Protein AF-A0A9X3JKW7-F1 (afdb_monomer_lite)

Foldseek 3Di:
DEQFEQEQDEDAADELLPCQPVVVVRDPDGDDNDDPPDDAAEYEQYEHENAEYAAYAPAQHAYEQYEHHQYHYEHNVLEYQYAYYLYEHAHEYAHEYAQAQDPVGNPRGHAYFNYECQHYDNYKYFHPHPPVRYHYNLVFKDKFFCPQPLNVVQCVLQVVDPVSPVQCCCLVCHDPNNRVHNIIIDTPVVDDPVSSVSNCVSRVD

Secondary structure (DSSP, 8-state):
-BS-B-TT-B-S-EETTTTHHHHHTTSSSPPPP--TTT---EEES-B-TT-EEEEEE-TT-EEES-EEEEEEEEEEEEEE--EEES-EEEEEEEEEEE-PPBTTBTT----EES-EEEEEEEEEEESS--GGGSB--TTTEEEEETT-TTHHHHHHHHTT-HHHHHHHHHHTT-SS---SSSEEEEEGGGS-HHHHHHHHHHHT-

Structure (mmCIF, N/CA/C/O backbone):
data_AF-A0A9X3JKW7-F1
#
_entry.id   AF-A0A9X3JKW7-F1
#
loop_
_atom_site.group_PDB
_atom_site.id
_atom_site.type_symbol
_atom_site.label_atom_id
_atom_site.label_alt_id
_atom_site.label_comp_id
_atom_site.label_asym_id
_atom_site.label_entity_id
_atom_site.label_seq_id
_atom_site.pdbx_PDB_ins_code
_atom_site.Cartn_x
_atom_site.Cartn_y
_atom_site.Cartn_z
_atom_site.occupancy
_atom_site.B_iso_or_equiv
_atom_site.auth_seq_id
_atom_site.auth_comp_id
_atom_site.auth_asym_id
_atom_site.auth_atom_id
_atom_site.pdbx_PDB_model_num
ATOM 1 N N . MET A 1 1 ? 10.530 1.149 -20.444 1.00 81.12 1 MET A N 1
ATOM 2 C CA . MET A 1 1 ? 9.765 -0.005 -20.942 1.00 81.12 1 MET A CA 1
ATOM 3 C C . MET A 1 1 ? 8.343 0.408 -21.201 1.00 81.12 1 MET A C 1
ATOM 5 O O . MET A 1 1 ? 7.838 1.226 -20.440 1.00 81.12 1 MET A O 1
ATOM 9 N N . ARG A 1 2 ? 7.714 -0.141 -22.240 1.00 88.19 2 ARG A N 1
ATOM 10 C CA . ARG A 1 2 ? 6.276 0.004 -22.431 1.00 88.19 2 ARG A CA 1
ATOM 11 C C . ARG A 1 2 ? 5.660 -1.314 -22.889 1.00 88.19 2 ARG A C 1
ATOM 13 O O . ARG A 1 2 ? 6.240 -1.916 -23.788 1.00 88.19 2 ARG A O 1
ATOM 20 N N . GLY A 1 3 ? 4.525 -1.709 -22.315 1.00 90.75 3 GLY A N 1
ATOM 21 C CA . GLY A 1 3 ? 3.720 -2.820 -22.836 1.00 90.75 3 GLY A CA 1
ATOM 22 C C . GLY A 1 3 ? 4.358 -4.201 -22.702 1.00 90.75 3 GLY A C 1
ATOM 23 O O . GLY A 1 3 ? 4.043 -5.077 -23.497 1.00 90.75 3 GLY A O 1
ATOM 24 N N . ALA A 1 4 ? 5.317 -4.379 -21.789 1.00 88.62 4 ALA A N 1
ATOM 25 C CA . ALA A 1 4 ? 5.953 -5.680 -21.603 1.00 88.62 4 ALA A CA 1
ATOM 26 C C . ALA A 1 4 ? 5.057 -6.593 -20.763 1.00 88.62 4 ALA A C 1
ATOM 28 O O . ALA A 1 4 ? 4.506 -6.145 -19.758 1.00 88.62 4 ALA A O 1
ATOM 29 N N . ASP A 1 5 ? 4.965 -7.856 -21.167 1.00 91.62 5 ASP A N 1
ATOM 30 C CA . ASP A 1 5 ? 4.320 -8.920 -20.405 1.00 91.62 5 ASP A CA 1
ATOM 31 C C . ASP A 1 5 ? 5.386 -9.678 -19.607 1.00 91.62 5 ASP A C 1
ATOM 33 O O . ASP A 1 5 ? 6.315 -10.258 -20.174 1.00 91.62 5 ASP A O 1
ATOM 37 N N . LEU A 1 6 ? 5.280 -9.590 -18.287 1.00 89.12 6 LEU A N 1
ATOM 38 C CA . LEU A 1 6 ? 6.149 -10.208 -17.287 1.00 89.12 6 LEU A CA 1
ATOM 39 C C . LEU A 1 6 ? 5.289 -11.028 -16.307 1.00 89.12 6 LEU A C 1
ATOM 41 O O . LEU A 1 6 ? 5.648 -11.200 -15.140 1.00 89.12 6 LEU A O 1
ATOM 45 N N . SER A 1 7 ? 4.122 -11.485 -16.769 1.00 93.12 7 SER A N 1
ATOM 46 C CA . SER A 1 7 ? 3.181 -12.242 -15.958 1.00 93.12 7 SER A CA 1
ATOM 47 C C . SER A 1 7 ? 3.716 -13.631 -15.591 1.00 93.12 7 SER A C 1
ATOM 49 O O . SER A 1 7 ? 4.548 -14.224 -16.283 1.00 93.12 7 SER A O 1
ATOM 51 N N . ASN A 1 8 ? 3.215 -14.169 -14.478 1.00 93.75 8 ASN A N 1
ATOM 52 C CA . ASN A 1 8 ? 3.502 -15.503 -13.947 1.00 93.75 8 ASN A CA 1
ATOM 53 C C . ASN A 1 8 ? 4.984 -15.765 -13.642 1.00 93.75 8 ASN A C 1
ATOM 55 O O . ASN A 1 8 ? 5.439 -16.912 -13.622 1.00 93.75 8 ASN A O 1
ATOM 59 N N . TRP A 1 9 ? 5.760 -14.709 -13.405 1.00 91.25 9 TRP A N 1
ATOM 60 C CA . TRP A 1 9 ? 7.143 -14.855 -12.980 1.00 91.25 9 TRP A CA 1
ATOM 61 C C . TRP A 1 9 ? 7.234 -15.413 -11.571 1.00 91.25 9 TRP A C 1
ATOM 63 O O . TRP A 1 9 ? 6.707 -14.837 -10.626 1.00 91.25 9 TRP A O 1
ATOM 73 N N . ALA A 1 10 ? 7.978 -16.502 -11.427 1.00 92.31 10 ALA A N 1
ATOM 74 C CA . ALA A 1 10 ? 8.323 -17.078 -10.139 1.00 92.31 10 ALA A CA 1
ATOM 75 C C . ALA A 1 10 ? 9.837 -16.990 -9.952 1.00 92.31 10 ALA A C 1
ATOM 77 O O . ALA A 1 10 ? 10.599 -17.696 -10.614 1.00 92.31 10 ALA A O 1
ATOM 78 N N . VAL A 1 11 ? 10.277 -16.107 -9.060 1.00 88.94 11 VAL A N 1
ATOM 79 C CA . VAL A 1 11 ? 11.700 -15.871 -8.785 1.00 88.94 11 VAL A CA 1
ATOM 80 C C . VAL A 1 11 ? 11.917 -15.723 -7.287 1.00 88.94 11 VAL A C 1
ATOM 82 O O . VAL A 1 11 ? 11.162 -15.041 -6.604 1.00 88.94 11 VAL A O 1
ATOM 85 N N . SER A 1 12 ? 12.962 -16.352 -6.750 1.00 88.50 12 SER A N 1
ATOM 86 C CA . SER A 1 12 ? 13.249 -16.310 -5.308 1.00 88.50 12 SER A CA 1
ATOM 87 C C . SER A 1 12 ? 13.705 -14.934 -4.820 1.00 88.50 12 SER A C 1
ATOM 89 O O . SER A 1 12 ? 13.554 -14.629 -3.642 1.00 88.50 12 SER A O 1
ATOM 91 N N . TRP A 1 13 ? 14.256 -14.113 -5.711 1.00 87.00 13 TRP A N 1
ATOM 92 C CA . TRP A 1 13 ? 14.696 -12.750 -5.436 1.00 87.00 13 TRP A CA 1
ATOM 93 C C . TRP A 1 13 ? 14.658 -11.942 -6.733 1.00 87.00 13 TRP A C 1
ATOM 95 O O . TRP A 1 13 ? 15.099 -12.422 -7.780 1.00 87.00 13 TRP A O 1
ATOM 105 N N . LEU A 1 14 ? 14.132 -10.720 -6.667 1.00 85.19 14 LEU A N 1
ATOM 106 C CA . LEU A 1 14 ? 14.108 -9.783 -7.782 1.00 85.19 14 LEU A CA 1
ATOM 107 C C . LEU A 1 14 ? 14.429 -8.364 -7.307 1.00 85.19 14 LEU A C 1
ATOM 109 O O . LEU A 1 14 ? 13.572 -7.695 -6.737 1.00 85.19 14 LEU A O 1
ATOM 113 N N . THR A 1 15 ? 15.636 -7.886 -7.620 1.00 82.94 15 THR A N 1
ATOM 114 C CA . THR A 1 15 ? 16.014 -6.473 -7.466 1.00 82.94 15 THR A CA 1
ATOM 115 C C . THR A 1 15 ? 16.044 -5.788 -8.826 1.00 82.94 15 THR A C 1
ATOM 117 O O . THR A 1 15 ? 16.898 -6.111 -9.642 1.00 82.94 15 THR A O 1
ATOM 120 N N . ILE A 1 16 ? 15.180 -4.806 -9.102 1.00 77.56 16 ILE A N 1
ATOM 121 C CA . ILE A 1 16 ? 15.104 -4.158 -10.433 1.00 77.56 16 ILE A CA 1
ATOM 122 C C . ILE A 1 16 ? 16.408 -3.434 -10.820 1.00 77.56 16 ILE A C 1
ATOM 124 O O . ILE A 1 16 ? 16.732 -3.349 -12.006 1.00 77.56 16 ILE A O 1
ATOM 128 N N . ALA A 1 17 ? 17.186 -2.954 -9.843 1.00 64.06 17 ALA A N 1
ATOM 129 C CA . ALA A 1 17 ? 18.501 -2.357 -10.094 1.00 64.06 17 ALA A CA 1
ATOM 130 C C . ALA A 1 17 ? 19.525 -3.369 -10.655 1.00 64.06 17 ALA A C 1
ATOM 132 O O . ALA A 1 17 ? 20.326 -3.009 -11.521 1.00 64.06 17 ALA A O 1
ATOM 133 N N . ASP A 1 18 ? 19.445 -4.631 -10.223 1.00 53.03 18 ASP A N 1
ATOM 134 C CA . ASP A 1 18 ? 20.381 -5.704 -10.581 1.00 53.03 18 ASP A CA 1
ATOM 135 C C . ASP A 1 18 ? 19.806 -6.700 -11.598 1.00 53.03 18 ASP A C 1
ATOM 137 O O . ASP A 1 18 ? 20.558 -7.420 -12.261 1.00 53.03 18 ASP A O 1
ATOM 141 N N . ALA A 1 19 ? 18.486 -6.684 -11.811 1.00 55.16 19 ALA A N 1
ATOM 142 C CA . ALA A 1 19 ? 17.721 -7.634 -12.619 1.00 55.16 19 ALA A CA 1
ATOM 143 C C . ALA A 1 19 ? 18.013 -7.574 -14.121 1.00 55.16 19 ALA A C 1
ATOM 145 O O . ALA A 1 19 ? 17.280 -8.165 -14.904 1.00 55.16 19 ALA A O 1
ATOM 146 N N . THR A 1 20 ? 19.093 -6.916 -14.545 1.00 54.31 20 THR A N 1
ATOM 147 C CA . THR A 1 20 ? 19.548 -6.958 -15.933 1.00 54.31 20 THR A CA 1
ATOM 148 C C . THR A 1 20 ? 19.596 -8.390 -16.464 1.00 54.31 20 THR A C 1
ATOM 150 O O . THR A 1 20 ? 19.035 -8.610 -17.515 1.00 54.31 20 THR A O 1
ATOM 153 N N . SER A 1 21 ? 20.118 -9.399 -15.760 1.00 53.91 21 SER A N 1
ATOM 154 C CA . SER A 1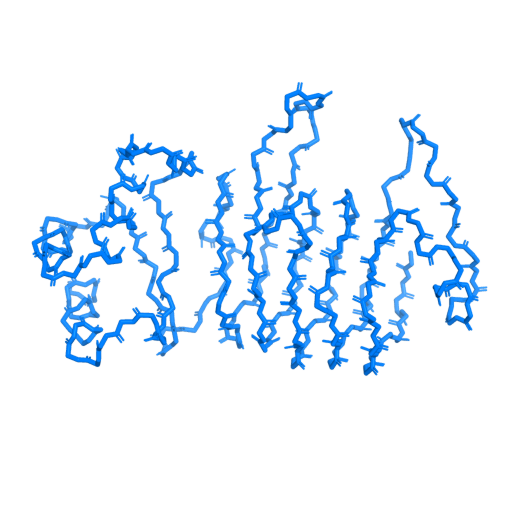 21 ? 20.142 -10.778 -16.290 1.00 53.91 21 SER A CA 1
ATOM 155 C C . SER A 1 21 ? 18.751 -11.394 -16.504 1.00 53.91 21 SER A C 1
ATOM 157 O O . SER A 1 21 ? 18.454 -11.799 -17.622 1.00 53.91 21 SER A O 1
ATOM 159 N N . ALA A 1 22 ? 17.901 -11.425 -15.473 1.00 57.62 22 ALA A N 1
ATOM 160 C CA . ALA A 1 22 ? 16.573 -12.045 -15.544 1.00 57.62 22 ALA A CA 1
ATOM 161 C C . ALA A 1 22 ? 15.620 -11.278 -16.470 1.00 57.62 22 ALA A C 1
ATOM 163 O O . ALA A 1 22 ? 14.890 -11.875 -17.251 1.00 57.62 22 ALA A O 1
ATOM 164 N N . LEU A 1 23 ? 15.669 -9.944 -16.444 1.00 63.69 23 LEU A N 1
ATOM 165 C CA . LEU A 1 23 ? 14.898 -9.122 -17.366 1.00 63.69 23 LEU A CA 1
ATOM 166 C C . LEU A 1 23 ? 15.428 -9.288 -18.803 1.00 63.69 23 LEU A C 1
ATOM 168 O O . LEU A 1 23 ? 14.630 -9.434 -19.718 1.00 63.69 23 LEU A O 1
ATOM 172 N N . ASN A 1 24 ? 16.742 -9.342 -19.047 1.00 62.62 24 ASN A N 1
ATOM 173 C CA . ASN A 1 24 ? 17.289 -9.427 -20.414 1.00 62.62 24 ASN A CA 1
ATOM 174 C C . ASN A 1 24 ? 16.756 -10.606 -21.245 1.00 62.62 24 ASN A C 1
ATOM 176 O O . ASN A 1 24 ? 16.748 -10.493 -22.467 1.00 62.62 24 ASN A O 1
ATOM 180 N N . GLU A 1 25 ? 16.329 -11.706 -20.620 1.00 61.44 25 GLU A N 1
ATOM 181 C CA . GLU A 1 25 ? 15.755 -12.862 -21.327 1.00 61.44 25 GLU A CA 1
ATOM 182 C C . GLU A 1 25 ? 14.372 -12.574 -21.926 1.00 61.44 25 GLU A C 1
ATOM 184 O O . GLU A 1 25 ? 13.963 -13.198 -22.902 1.00 61.44 25 GLU A O 1
ATOM 189 N N . VAL A 1 26 ? 13.664 -11.607 -21.352 1.00 63.41 26 VAL A N 1
ATOM 190 C CA . VAL A 1 26 ? 12.236 -11.356 -21.591 1.00 63.41 26 VAL A CA 1
ATOM 191 C C . VAL A 1 26 ? 12.015 -9.952 -22.148 1.00 63.41 26 VAL A C 1
ATOM 193 O O . VAL A 1 26 ? 10.987 -9.651 -22.752 1.00 63.41 26 VAL A O 1
ATOM 196 N N . LEU A 1 27 ? 13.009 -9.075 -21.998 1.00 60.69 27 LEU A N 1
ATOM 197 C CA . LEU A 1 27 ? 12.960 -7.727 -22.521 1.00 60.69 27 LEU A CA 1
ATOM 198 C C . LEU A 1 27 ? 13.413 -7.663 -23.982 1.00 60.69 27 LEU A C 1
ATOM 200 O O . LEU A 1 27 ? 14.478 -8.169 -24.329 1.00 60.69 27 LEU A O 1
ATOM 204 N N . PRO A 1 28 ? 12.716 -6.886 -24.832 1.00 54.81 28 PRO A N 1
ATOM 205 C CA . PRO A 1 28 ? 13.140 -6.666 -26.215 1.00 54.81 28 PRO A CA 1
ATOM 206 C C . PRO A 1 28 ? 14.470 -5.902 -26.315 1.00 54.81 28 PRO A C 1
ATOM 208 O O . PRO A 1 28 ? 15.096 -5.872 -27.375 1.00 54.81 28 PRO A O 1
ATOM 211 N N . ARG A 1 29 ? 14.890 -5.232 -25.231 1.00 53.81 29 ARG A N 1
ATOM 212 C CA . ARG A 1 29 ? 16.194 -4.576 -25.084 1.00 53.81 29 ARG A CA 1
ATOM 213 C C . ARG A 1 29 ? 16.651 -4.657 -23.628 1.00 53.81 29 ARG A C 1
ATOM 215 O O . ARG A 1 29 ? 15.827 -4.385 -22.752 1.00 53.81 29 ARG A O 1
ATOM 222 N N . PRO A 1 30 ? 17.944 -4.914 -23.369 1.00 56.22 30 PRO A N 1
ATOM 223 C CA . PRO A 1 30 ? 18.492 -4.854 -22.026 1.00 56.22 30 PRO A CA 1
ATOM 224 C C . PRO A 1 30 ? 18.193 -3.525 -21.338 1.00 56.22 30 PRO A C 1
ATOM 226 O O . PRO A 1 30 ? 18.316 -2.462 -21.960 1.00 56.22 30 PRO A O 1
ATOM 229 N N . LEU A 1 31 ? 17.841 -3.565 -20.050 1.00 56.00 31 LEU A N 1
ATOM 230 C CA . LEU A 1 31 ? 17.829 -2.340 -19.255 1.00 56.00 31 LEU A CA 1
ATOM 231 C C . LEU A 1 31 ? 19.258 -1.800 -19.200 1.00 56.00 31 LEU A C 1
ATOM 233 O O . LEU A 1 31 ? 20.202 -2.522 -18.872 1.00 56.00 31 LEU A O 1
ATOM 237 N N . LYS A 1 32 ? 19.433 -0.514 -19.518 1.00 54.06 32 LYS A N 1
ATOM 238 C CA . LYS A 1 32 ? 20.700 0.155 -19.226 1.00 54.06 32 LYS A CA 1
ATOM 239 C C . LYS A 1 32 ? 20.900 0.100 -17.716 1.00 54.06 32 LYS A C 1
ATOM 241 O O . LYS A 1 32 ? 19.999 0.492 -16.977 1.00 54.06 32 LYS A O 1
ATOM 246 N N . ARG A 1 33 ? 22.073 -0.359 -17.266 1.00 52.91 33 ARG A N 1
ATOM 247 C CA . ARG A 1 33 ? 22.472 -0.207 -15.861 1.00 52.91 33 ARG A CA 1
ATOM 248 C C . ARG A 1 33 ? 22.316 1.265 -15.500 1.00 52.91 33 ARG A C 1
ATOM 250 O O . ARG A 1 33 ? 22.949 2.113 -16.133 1.00 52.91 33 ARG A O 1
ATOM 257 N N . GLY A 1 34 ? 21.456 1.559 -14.529 1.00 46.81 34 GLY A N 1
ATOM 258 C CA . GLY A 1 34 ? 21.297 2.916 -14.029 1.00 46.81 34 GLY A CA 1
ATOM 259 C C . GLY A 1 34 ? 22.648 3.396 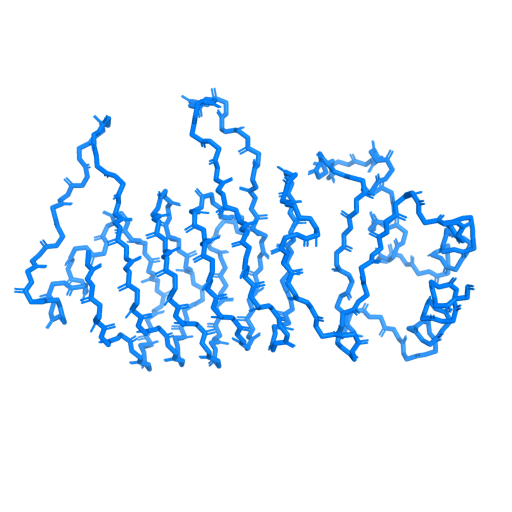-13.512 1.00 46.81 34 GLY A C 1
ATOM 260 O O . GLY A 1 34 ? 23.194 2.825 -12.572 1.00 46.81 34 GLY A O 1
ATOM 261 N N . GLN A 1 35 ? 23.232 4.411 -14.148 1.00 41.56 35 GLN A N 1
ATOM 262 C CA . GLN A 1 35 ? 24.370 5.103 -13.554 1.00 41.56 35 GLN A CA 1
ATOM 263 C C . GLN A 1 35 ? 23.867 5.921 -12.367 1.00 41.56 35 GLN A C 1
ATOM 265 O O . GLN A 1 35 ? 22.809 6.556 -12.451 1.00 41.56 35 GLN A O 1
ATOM 270 N N . VAL A 1 36 ? 24.650 5.929 -11.286 1.00 41.56 36 VAL A N 1
ATOM 271 C CA . VAL A 1 36 ? 24.439 6.805 -10.131 1.00 41.56 36 VAL A CA 1
ATOM 272 C C . VAL A 1 36 ? 24.234 8.231 -10.646 1.00 41.56 36 VAL A C 1
ATOM 274 O O . VAL A 1 36 ? 25.150 8.853 -11.178 1.00 41.56 36 VAL A O 1
ATOM 277 N N . GLY A 1 37 ? 22.997 8.718 -10.539 1.00 48.09 37 GLY A N 1
ATOM 278 C CA . GLY A 1 37 ? 22.639 10.099 -10.837 1.00 48.09 37 GLY A CA 1
ATOM 279 C C . GLY A 1 37 ? 21.782 10.385 -12.072 1.00 48.09 37 GLY A C 1
ATOM 280 O O . GLY A 1 37 ? 21.397 11.549 -12.170 1.00 48.09 37 GLY A O 1
ATOM 281 N N . ARG A 1 38 ? 21.439 9.454 -12.993 1.00 55.94 38 ARG A N 1
ATOM 282 C CA . ARG A 1 38 ? 20.701 9.897 -14.212 1.00 55.94 38 ARG A CA 1
ATOM 283 C C . ARG A 1 38 ? 19.547 9.107 -14.837 1.00 55.94 38 ARG A C 1
ATOM 285 O O . ARG A 1 38 ? 18.815 9.757 -15.573 1.00 55.94 38 ARG A O 1
ATOM 292 N N . GLU A 1 39 ? 19.253 7.841 -14.550 1.00 64.00 39 GLU A N 1
ATOM 293 C CA . GLU A 1 39 ? 18.034 7.223 -15.125 1.00 64.00 39 GLU A CA 1
ATOM 294 C C . GLU A 1 39 ? 17.338 6.302 -14.116 1.00 64.00 39 GLU A C 1
ATOM 296 O O . GLU A 1 39 ? 17.904 5.308 -13.669 1.00 64.00 39 GLU A O 1
ATOM 301 N N . ILE A 1 40 ? 16.103 6.657 -13.745 1.00 75.69 40 ILE A N 1
ATOM 302 C CA . ILE A 1 40 ? 15.188 5.791 -12.994 1.00 75.69 40 ILE A CA 1
ATOM 303 C C . ILE A 1 40 ? 14.598 4.775 -13.986 1.00 75.69 40 ILE A C 1
ATOM 305 O O . ILE A 1 40 ? 14.049 5.210 -15.005 1.00 75.69 40 ILE A O 1
ATOM 309 N N . PRO A 1 41 ? 14.670 3.453 -13.726 1.00 82.38 41 PRO A N 1
ATOM 310 C CA . PRO A 1 41 ? 13.984 2.465 -14.551 1.00 82.38 41 PRO A CA 1
ATOM 311 C C . PRO A 1 41 ? 12.496 2.802 -14.659 1.00 82.38 41 PRO A C 1
ATOM 313 O O . PRO A 1 41 ? 11.810 2.890 -13.647 1.00 82.38 41 PRO A O 1
ATOM 316 N N . LEU A 1 42 ? 12.006 3.025 -15.879 1.00 87.50 42 LEU A N 1
ATOM 317 C CA . LEU A 1 42 ? 10.617 3.397 -16.141 1.00 87.50 42 LEU A CA 1
ATOM 318 C C . LEU A 1 42 ? 9.880 2.237 -16.809 1.00 87.50 42 LEU A C 1
ATOM 320 O O . LEU A 1 42 ? 10.280 1.797 -17.889 1.00 87.50 42 LEU A O 1
ATOM 324 N N . PHE A 1 43 ? 8.775 1.809 -16.217 1.00 91.75 43 PHE A N 1
ATOM 325 C CA . PHE A 1 43 ? 7.834 0.819 -16.726 1.00 91.75 43 PHE A CA 1
ATOM 326 C C . PHE A 1 43 ? 6.488 1.503 -16.956 1.00 91.75 43 PHE A C 1
ATOM 328 O O . PHE A 1 43 ? 5.998 2.231 -16.096 1.00 91.75 43 PHE A O 1
ATOM 335 N N . VAL A 1 44 ? 5.920 1.327 -18.146 1.00 95.38 44 VAL A N 1
ATOM 336 C CA . VAL A 1 44 ? 4.655 1.951 -18.544 1.00 95.38 44 VAL A CA 1
ATOM 337 C C . VAL A 1 44 ? 3.766 0.871 -19.128 1.00 95.38 44 VAL A C 1
ATOM 339 O O . VAL A 1 44 ? 4.185 0.219 -20.076 1.00 95.38 44 VAL A O 1
ATOM 342 N N . GLU A 1 45 ? 2.551 0.695 -18.617 1.00 97.44 45 GLU A N 1
ATOM 343 C CA . GLU A 1 45 ? 1.605 -0.286 -19.179 1.00 97.44 45 GLU A CA 1
ATOM 344 C C . GLU A 1 45 ? 2.201 -1.708 -19.237 1.00 97.44 45 GLU A C 1
ATOM 346 O O . GLU A 1 45 ? 1.961 -2.440 -20.190 1.00 97.44 45 GLU A O 1
ATOM 351 N N . CYS A 1 46 ? 3.046 -2.075 -18.268 1.00 95.62 46 CYS A N 1
ATOM 352 C CA . CYS A 1 46 ? 3.593 -3.428 -18.156 1.00 95.62 46 CYS A CA 1
ATOM 353 C C . CYS A 1 46 ? 2.693 -4.306 -17.279 1.00 95.62 46 CYS A C 1
ATOM 355 O O . CYS A 1 46 ? 2.042 -3.806 -16.359 1.00 95.62 46 CYS A O 1
ATOM 357 N N . ASP A 1 47 ? 2.710 -5.606 -17.542 1.00 97.12 47 ASP A N 1
ATOM 358 C CA . ASP A 1 47 ? 1.961 -6.611 -16.795 1.00 97.12 47 ASP A CA 1
ATOM 359 C C . ASP A 1 47 ? 2.915 -7.458 -15.943 1.00 97.12 47 ASP A C 1
ATOM 361 O O . ASP A 1 47 ? 3.846 -8.054 -16.474 1.00 97.12 47 ASP A O 1
ATOM 365 N N . PHE A 1 48 ? 2.704 -7.479 -14.630 1.00 96.81 48 PHE A N 1
ATOM 366 C CA . PHE A 1 48 ? 3.424 -8.294 -13.648 1.00 96.81 48 PHE A CA 1
ATOM 367 C C . PHE A 1 48 ? 2.469 -9.255 -12.919 1.00 96.81 48 PHE A C 1
ATOM 369 O O . PHE A 1 48 ? 2.748 -9.685 -11.798 1.00 96.81 48 PHE A O 1
ATOM 376 N N . SER A 1 49 ? 1.308 -9.553 -13.499 1.00 98.06 49 SER A N 1
ATOM 377 C CA . SER A 1 49 ? 0.275 -10.346 -12.830 1.00 98.06 49 SER A CA 1
ATOM 378 C C . SER A 1 49 ? 0.737 -11.782 -12.586 1.00 98.06 49 SER A C 1
ATOM 380 O O . SER A 1 49 ? 1.450 -12.353 -13.404 1.00 98.06 49 SER A O 1
ATOM 382 N N . GLY A 1 50 ? 0.378 -12.377 -11.452 1.00 97.69 50 GLY A N 1
ATOM 383 C CA . GLY A 1 50 ? 0.856 -13.697 -11.037 1.00 97.69 50 GLY A CA 1
ATOM 384 C C . GLY A 1 50 ? 2.324 -13.728 -10.590 1.00 97.69 50 GLY A C 1
ATOM 385 O O . GLY A 1 50 ? 2.885 -14.814 -10.440 1.00 97.69 50 GLY A O 1
ATOM 386 N N . LEU A 1 51 ? 2.973 -12.571 -10.397 1.00 96.06 51 LEU A N 1
ATOM 387 C CA . LEU A 1 51 ? 4.335 -12.500 -9.862 1.00 96.06 51 LEU A CA 1
ATOM 388 C C . LEU A 1 51 ? 4.401 -13.149 -8.472 1.00 96.06 51 LEU A C 1
ATOM 390 O O . LEU A 1 51 ? 3.714 -12.730 -7.544 1.00 96.06 51 LEU A O 1
ATOM 394 N N . SER A 1 52 ? 5.290 -14.122 -8.309 1.00 96.56 52 SER A N 1
ATOM 395 C CA . SER A 1 52 ? 5.641 -14.721 -7.025 1.00 96.56 52 SER A CA 1
ATOM 396 C C . SER A 1 52 ? 7.102 -14.416 -6.709 1.00 96.56 52 SER A C 1
ATOM 398 O O . SER A 1 52 ? 8.011 -14.858 -7.420 1.00 96.56 52 SER A O 1
ATOM 400 N N . CYS A 1 53 ? 7.331 -13.621 -5.661 1.00 94.19 53 CYS A N 1
ATOM 401 C CA . CYS A 1 53 ? 8.671 -13.208 -5.263 1.00 94.19 53 CYS A CA 1
ATOM 402 C C . CYS A 1 53 ? 8.781 -12.948 -3.749 1.00 94.19 53 CYS A C 1
ATOM 404 O O . CYS A 1 53 ? 8.294 -11.925 -3.264 1.00 94.19 53 CYS A O 1
ATOM 406 N N . PRO A 1 54 ? 9.453 -13.826 -2.979 1.00 94.12 54 PRO A N 1
ATOM 407 C CA . PRO A 1 54 ? 9.566 -13.679 -1.528 1.00 94.12 54 PRO A CA 1
ATOM 408 C C . PRO A 1 54 ? 10.602 -12.628 -1.086 1.00 94.12 54 PRO A C 1
ATOM 410 O O . PRO A 1 54 ? 10.701 -12.343 0.106 1.00 94.12 54 PRO A O 1
ATOM 413 N N . ALA A 1 55 ? 11.376 -12.076 -2.022 1.00 91.69 55 ALA A N 1
ATOM 414 C CA . ALA A 1 55 ? 12.303 -10.974 -1.798 1.00 91.69 55 ALA A CA 1
ATOM 415 C C . ALA A 1 55 ? 12.261 -10.043 -3.017 1.00 91.69 55 ALA A C 1
ATOM 417 O O . ALA A 1 55 ? 13.038 -10.186 -3.957 1.00 91.69 55 ALA A O 1
ATOM 418 N N . PHE A 1 56 ? 11.300 -9.126 -3.055 1.00 92.06 56 PHE A N 1
ATOM 419 C CA . PHE A 1 56 ? 11.156 -8.148 -4.130 1.00 92.06 56 PHE A CA 1
ATOM 420 C C . PHE A 1 56 ? 11.708 -6.789 -3.702 1.00 92.06 56 PHE A C 1
ATOM 422 O O . PHE A 1 56 ? 11.319 -6.246 -2.668 1.00 92.06 56 PHE A O 1
ATOM 429 N N . ASP A 1 57 ? 12.583 -6.220 -4.526 1.00 90.25 57 ASP A N 1
ATOM 430 C CA . ASP A 1 57 ? 13.112 -4.870 -4.366 1.00 90.25 57 ASP A CA 1
ATOM 431 C C . ASP A 1 57 ? 13.048 -4.113 -5.706 1.00 90.25 57 ASP A C 1
ATOM 433 O O . ASP A 1 57 ? 13.908 -4.260 -6.581 1.00 90.25 57 ASP A O 1
ATOM 437 N N . PRO A 1 58 ? 12.042 -3.257 -5.922 1.00 88.38 58 PRO A N 1
ATOM 438 C CA . PRO A 1 58 ? 11.985 -2.457 -7.137 1.00 88.38 58 PRO A CA 1
ATOM 439 C C . PRO A 1 58 ? 12.947 -1.257 -7.117 1.00 88.38 58 PRO A C 1
ATOM 441 O O . PRO A 1 58 ? 13.020 -0.519 -8.105 1.00 88.38 58 PRO A O 1
ATOM 444 N N . GLY A 1 59 ? 13.696 -1.042 -6.031 1.00 85.31 59 GLY A N 1
ATOM 445 C CA . GLY A 1 59 ? 14.607 0.081 -5.866 1.00 85.31 59 GLY A CA 1
ATOM 446 C C . GLY A 1 59 ? 13.897 1.420 -6.060 1.00 85.31 59 GLY A C 1
ATOM 447 O O . GLY A 1 59 ? 12.826 1.665 -5.512 1.00 85.31 59 GLY A O 1
ATOM 448 N N . ILE A 1 60 ? 14.489 2.287 -6.885 1.00 83.38 60 ILE A N 1
ATOM 449 C CA . ILE A 1 60 ? 13.934 3.608 -7.227 1.00 83.38 60 ILE A CA 1
ATOM 450 C C . ILE A 1 60 ? 13.107 3.604 -8.521 1.00 83.38 60 ILE A C 1
ATOM 452 O O . ILE A 1 60 ? 12.909 4.666 -9.108 1.00 83.38 60 ILE A O 1
ATOM 456 N N . ALA A 1 61 ? 12.689 2.436 -9.024 1.00 87.94 61 ALA A N 1
ATOM 457 C CA . ALA A 1 61 ? 11.969 2.322 -10.291 1.00 87.94 61 ALA A CA 1
ATOM 458 C C . ALA A 1 61 ? 10.645 3.107 -10.295 1.00 87.94 61 ALA A C 1
ATOM 460 O O . ALA A 1 61 ? 10.070 3.424 -9.255 1.00 87.94 61 ALA A O 1
ATOM 461 N N . ARG A 1 62 ? 10.156 3.426 -11.495 1.00 90.94 62 ARG A N 1
ATOM 462 C CA . ARG A 1 62 ? 8.860 4.059 -11.725 1.00 90.94 62 ARG A CA 1
ATOM 463 C C . ARG A 1 62 ? 7.968 3.158 -12.558 1.00 90.94 62 ARG A C 1
ATOM 465 O O . ARG A 1 62 ? 8.339 2.789 -13.668 1.00 90.94 62 ARG A O 1
ATOM 472 N N . PHE A 1 63 ? 6.777 2.892 -12.047 1.00 95.50 63 PHE A N 1
ATOM 473 C CA . PHE A 1 63 ? 5.726 2.114 -12.683 1.00 95.50 63 PHE A CA 1
ATOM 474 C C . PHE A 1 63 ? 4.528 3.026 -12.923 1.00 95.50 63 PHE A C 1
ATOM 476 O O . PHE A 1 63 ? 4.055 3.695 -12.006 1.00 95.50 63 PHE A O 1
ATOM 483 N N . VAL A 1 64 ? 4.071 3.089 -14.171 1.00 97.06 64 VAL A N 1
ATOM 484 C CA . VAL A 1 64 ? 2.950 3.935 -14.589 1.00 97.06 64 VAL A CA 1
ATOM 485 C C . VAL A 1 64 ? 1.933 3.073 -15.317 1.00 97.06 64 VAL A C 1
ATOM 487 O O . VAL A 1 64 ? 2.284 2.454 -16.324 1.00 97.06 64 VAL A O 1
ATOM 490 N N . ARG A 1 65 ? 0.684 3.029 -14.844 1.00 98.38 65 ARG A N 1
ATOM 491 C CA . ARG A 1 65 ? -0.382 2.195 -15.436 1.00 98.38 65 ARG A CA 1
ATOM 492 C C . ARG A 1 65 ? 0.000 0.720 -15.593 1.00 98.38 65 ARG A C 1
ATOM 494 O O . ARG A 1 65 ? -0.398 0.077 -16.559 1.00 98.38 65 ARG A O 1
ATOM 501 N N . CYS A 1 66 ? 0.838 0.207 -14.695 1.00 98.38 66 CYS A N 1
ATOM 502 C CA . CYS A 1 66 ? 1.220 -1.203 -14.684 1.00 98.38 66 CYS A CA 1
ATOM 503 C C . CYS A 1 66 ? 0.197 -2.028 -13.893 1.00 98.38 66 CYS A C 1
ATOM 505 O O . CYS A 1 66 ? -0.564 -1.481 -13.091 1.00 98.38 66 CYS A O 1
ATOM 507 N N . ARG A 1 67 ? 0.192 -3.341 -14.120 1.00 98.44 67 ARG A N 1
ATOM 508 C CA . ARG A 1 67 ? -0.679 -4.291 -13.422 1.00 98.44 67 ARG A CA 1
ATOM 509 C C . ARG A 1 67 ? 0.147 -5.241 -12.575 1.00 98.44 67 ARG A C 1
ATOM 511 O O . ARG A 1 67 ? 1.148 -5.766 -13.049 1.00 98.44 67 ARG A O 1
ATOM 518 N N . PHE A 1 68 ? -0.288 -5.441 -11.344 1.00 98.00 68 PHE A N 1
ATOM 519 C CA . PHE A 1 68 ? 0.257 -6.390 -10.386 1.00 98.00 68 PHE A CA 1
ATOM 520 C C . PHE A 1 68 ? -0.906 -7.185 -9.795 1.00 98.00 68 PHE A C 1
ATOM 522 O O . PHE A 1 68 ? -1.211 -7.066 -8.606 1.00 98.00 68 PHE A O 1
ATOM 529 N N . GLU A 1 69 ? -1.611 -7.924 -10.647 1.00 98.31 69 GLU A N 1
ATOM 530 C CA . GLU A 1 69 ? -2.787 -8.687 -10.238 1.00 98.31 69 GLU A CA 1
ATOM 531 C C . GLU A 1 69 ? -2.377 -10.084 -9.748 1.00 98.31 69 GLU A C 1
ATOM 533 O O . GLU A 1 69 ? -1.445 -10.681 -10.274 1.00 98.31 69 GLU A O 1
ATOM 538 N N . ASP A 1 70 ? -3.048 -10.607 -8.726 1.00 98.00 70 ASP A N 1
ATOM 539 C CA . ASP A 1 70 ? -2.867 -11.962 -8.192 1.00 98.00 70 ASP A CA 1
ATOM 540 C C . ASP A 1 70 ? -1.412 -12.311 -7.829 1.00 98.00 70 ASP A C 1
ATOM 542 O O . ASP A 1 70 ? -0.945 -13.429 -8.050 1.00 98.00 70 ASP A O 1
ATOM 546 N N . VAL A 1 71 ? -0.676 -11.350 -7.263 1.00 98.00 71 VAL A N 1
ATOM 547 C CA . VAL A 1 71 ? 0.730 -11.560 -6.891 1.00 98.00 71 VAL A CA 1
ATOM 548 C C . VAL A 1 71 ? 0.877 -12.193 -5.502 1.00 98.00 71 VAL A C 1
ATOM 550 O O . VAL A 1 71 ? -0.016 -12.109 -4.655 1.00 98.00 71 VAL A O 1
ATOM 553 N N . ASP A 1 72 ? 2.035 -12.796 -5.242 1.00 97.88 72 ASP A N 1
ATOM 554 C CA . ASP A 1 72 ? 2.504 -13.167 -3.902 1.00 97.88 72 ASP A CA 1
ATOM 555 C C . ASP A 1 72 ? 3.922 -12.631 -3.710 1.00 97.88 72 ASP A C 1
ATOM 557 O O . ASP A 1 72 ? 4.918 -13.254 -4.090 1.00 97.88 72 ASP A O 1
ATOM 561 N N . VAL A 1 73 ? 3.995 -11.413 -3.179 1.00 96.25 73 VAL A N 1
ATOM 562 C CA . VAL A 1 73 ? 5.225 -10.636 -3.079 1.00 96.25 73 VAL A CA 1
ATOM 563 C C . VAL A 1 73 ? 5.512 -10.287 -1.627 1.00 96.25 73 VAL A C 1
ATOM 565 O O . VAL A 1 73 ? 4.637 -9.822 -0.897 1.00 96.25 73 VAL A O 1
ATOM 568 N N . LYS A 1 74 ? 6.773 -10.448 -1.227 1.00 96.00 74 LYS A N 1
ATOM 569 C CA . LYS A 1 74 ? 7.314 -9.921 0.025 1.00 96.00 74 LYS A CA 1
ATOM 570 C C . LYS A 1 74 ? 8.463 -8.970 -0.279 1.00 96.00 74 LYS A C 1
ATOM 572 O O . LYS A 1 74 ? 9.380 -9.319 -1.018 1.00 96.00 74 LYS A O 1
ATOM 577 N N . LEU A 1 75 ? 8.409 -7.767 0.285 1.00 91.06 75 LEU A N 1
ATOM 578 C CA . LEU A 1 75 ? 9.452 -6.760 0.102 1.00 91.06 75 LEU A CA 1
ATOM 579 C C . LEU A 1 75 ? 10.696 -7.134 0.917 1.00 91.06 75 LEU A C 1
ATOM 581 O O . LEU A 1 75 ? 10.587 -7.368 2.121 1.00 91.06 75 LEU A O 1
ATOM 585 N N . ASP A 1 76 ? 11.869 -7.149 0.278 1.00 81.19 76 ASP A N 1
ATOM 586 C CA . ASP A 1 76 ? 13.124 -7.663 0.863 1.00 81.19 76 ASP A CA 1
ATOM 587 C C . ASP A 1 76 ? 13.501 -6.969 2.188 1.00 81.19 76 ASP A C 1
ATOM 589 O O . ASP A 1 76 ? 13.773 -7.610 3.201 1.00 81.19 76 ASP A O 1
ATOM 593 N N . LEU A 1 77 ? 13.395 -5.638 2.227 1.00 80.94 77 LEU A N 1
ATOM 594 C CA . LEU A 1 77 ? 13.658 -4.824 3.423 1.00 80.94 77 LEU A CA 1
ATOM 595 C C . LEU A 1 77 ? 12.375 -4.407 4.160 1.00 80.94 77 LEU A C 1
ATOM 597 O O . LEU A 1 77 ? 12.382 -3.481 4.973 1.00 80.94 77 LEU A O 1
ATOM 601 N N . GLY A 1 78 ? 11.243 -5.032 3.827 1.00 83.25 78 GLY A N 1
ATOM 602 C CA . GLY A 1 78 ? 9.924 -4.694 4.363 1.00 83.25 78 GLY A CA 1
ATOM 603 C C . GLY A 1 78 ? 9.413 -3.300 3.982 1.00 83.25 78 GLY A C 1
ATOM 604 O O . GLY A 1 78 ? 8.316 -2.932 4.399 1.00 83.25 78 GLY A O 1
ATOM 605 N N . THR A 1 79 ? 10.175 -2.520 3.210 1.00 86.12 79 THR A N 1
ATOM 606 C CA . THR A 1 79 ? 9.820 -1.172 2.753 1.00 86.12 79 THR A CA 1
ATOM 607 C C . THR A 1 79 ? 10.318 -0.936 1.329 1.00 86.12 79 THR A C 1
ATOM 609 O O . THR A 1 79 ? 11.400 -1.398 0.974 1.00 86.12 79 THR A O 1
ATOM 612 N N . VAL A 1 80 ? 9.552 -0.198 0.526 1.00 87.56 80 VAL A N 1
ATOM 613 C CA . VAL A 1 80 ? 9.891 0.158 -0.854 1.00 87.56 80 VAL A CA 1
ATOM 614 C C . VAL A 1 80 ? 9.788 1.663 -1.111 1.00 87.56 80 VAL A C 1
ATOM 616 O O . VAL A 1 80 ? 8.823 2.306 -0.703 1.00 87.56 80 VAL A O 1
ATOM 619 N N . HIS A 1 81 ? 10.759 2.201 -1.860 1.00 87.75 81 HIS A N 1
ATOM 620 C CA . HIS A 1 81 ? 10.855 3.613 -2.263 1.00 87.75 81 HIS A CA 1
ATOM 621 C C . HIS A 1 81 ? 10.746 3.806 -3.792 1.00 87.75 81 HIS A C 1
ATOM 623 O O . HIS A 1 81 ? 11.440 4.634 -4.386 1.00 87.75 81 HIS A O 1
ATOM 629 N N . ALA A 1 82 ? 9.872 3.032 -4.438 1.00 90.50 82 ALA A N 1
ATOM 630 C CA . ALA A 1 82 ? 9.587 3.115 -5.869 1.00 90.50 82 ALA A CA 1
ATOM 631 C C . ALA A 1 82 ? 8.359 3.994 -6.149 1.00 90.50 82 ALA A C 1
ATOM 633 O O . ALA A 1 82 ? 7.483 4.175 -5.303 1.00 90.50 82 ALA A O 1
ATOM 634 N N . HIS A 1 83 ? 8.287 4.544 -7.360 1.00 92.69 83 HIS A N 1
ATOM 635 C CA . HIS A 1 83 ? 7.125 5.301 -7.811 1.00 92.69 83 HIS A CA 1
ATOM 636 C C . HIS A 1 83 ? 6.080 4.359 -8.419 1.00 92.69 83 HIS A C 1
ATOM 638 O O . HIS A 1 83 ? 6.392 3.627 -9.357 1.00 92.69 83 HIS A O 1
ATOM 644 N N . PHE A 1 84 ? 4.842 4.448 -7.947 1.00 95.94 84 PHE A N 1
ATOM 645 C CA . PHE A 1 84 ? 3.679 3.742 -8.473 1.00 95.94 84 PHE A CA 1
ATOM 646 C C . PHE A 1 84 ? 2.567 4.749 -8.767 1.00 95.94 84 PHE A C 1
ATOM 648 O O . PHE A 1 84 ? 2.019 5.386 -7.861 1.00 95.94 84 PHE A O 1
ATOM 655 N N . GLU A 1 85 ? 2.276 4.926 -10.051 1.00 97.00 85 GLU A N 1
ATOM 656 C CA . GLU A 1 85 ? 1.305 5.900 -10.540 1.00 97.00 85 GLU A CA 1
ATOM 657 C C . GLU A 1 85 ? 0.249 5.195 -11.392 1.00 97.00 85 GLU A C 1
ATOM 659 O O . GLU A 1 85 ? 0.582 4.544 -12.386 1.00 97.00 85 GLU A O 1
ATOM 664 N N . ASP A 1 86 ? -1.020 5.330 -11.014 1.00 98.25 86 ASP A N 1
ATOM 665 C CA . ASP A 1 86 ? -2.165 4.773 -11.746 1.00 98.25 86 ASP A CA 1
ATOM 666 C C . ASP A 1 86 ? -2.081 3.247 -11.974 1.00 98.25 86 ASP A C 1
ATOM 668 O O . ASP A 1 86 ? -2.529 2.746 -13.006 1.00 98.25 86 ASP A O 1
ATOM 672 N N . CYS A 1 87 ? -1.441 2.502 -11.067 1.00 98.50 87 CYS A N 1
ATOM 673 C CA . CYS A 1 87 ? -1.275 1.050 -11.175 1.00 98.50 87 CYS A CA 1
ATOM 674 C C . CYS A 1 87 ? -2.429 0.286 -10.508 1.00 98.50 87 CYS A C 1
ATOM 676 O O . CYS A 1 87 ? -3.114 0.812 -9.633 1.00 98.50 87 CYS A O 1
ATOM 678 N N . VAL A 1 88 ? -2.609 -0.976 -10.899 1.00 98.50 88 VAL A N 1
ATOM 679 C CA . VAL A 1 88 ? -3.581 -1.896 -10.285 1.00 98.50 88 VAL A CA 1
ATOM 680 C C . VAL A 1 88 ? -2.830 -2.956 -9.495 1.00 98.50 88 VAL A C 1
ATOM 682 O O . VAL A 1 88 ? -1.880 -3.542 -10.017 1.00 98.50 88 VAL A O 1
ATOM 685 N N . PHE A 1 89 ? -3.263 -3.208 -8.265 1.00 98.19 89 PHE A N 1
ATOM 686 C CA . PHE A 1 89 ? -2.679 -4.201 -7.379 1.00 98.19 89 PHE A CA 1
ATOM 687 C C . PHE A 1 89 ? -3.748 -5.153 -6.829 1.00 98.19 89 PHE A C 1
ATOM 689 O O . PHE A 1 89 ? -4.788 -4.728 -6.318 1.00 98.19 89 PHE A O 1
ATOM 696 N N . SER A 1 90 ? -3.459 -6.453 -6.869 1.00 98.31 90 SER A N 1
ATOM 697 C CA . SER A 1 90 ? -4.209 -7.467 -6.129 1.00 98.31 90 SER A CA 1
ATOM 698 C C . SER A 1 90 ? -3.311 -8.620 -5.679 1.00 98.31 90 SER A C 1
ATOM 700 O O . SER A 1 90 ? -2.152 -8.727 -6.077 1.00 98.31 90 SER A O 1
ATOM 702 N N . GLY A 1 91 ? -3.827 -9.462 -4.786 1.00 97.50 91 GLY A N 1
ATOM 703 C CA . GLY A 1 91 ? -3.053 -10.533 -4.169 1.00 97.50 91 GLY A CA 1
ATOM 704 C C . GLY A 1 91 ? -2.325 -10.072 -2.907 1.00 97.50 91 GLY A C 1
ATOM 705 O O . GLY A 1 91 ? -2.750 -9.144 -2.215 1.00 97.50 91 GLY A O 1
ATOM 706 N N . ARG A 1 92 ? -1.255 -10.778 -2.548 1.00 97.12 92 ARG A N 1
ATOM 707 C CA . ARG A 1 92 ? -0.516 -10.586 -1.299 1.00 97.12 92 ARG A CA 1
ATOM 708 C C . ARG A 1 92 ? 0.714 -9.707 -1.505 1.00 97.12 92 ARG A C 1
ATOM 710 O O . ARG A 1 92 ? 1.588 -10.046 -2.296 1.00 97.12 92 ARG A O 1
ATOM 717 N N . TRP A 1 93 ? 0.791 -8.627 -0.730 1.00 95.81 93 TRP A N 1
ATOM 718 C CA . TRP A 1 93 ? 1.909 -7.686 -0.709 1.00 95.81 93 TRP A CA 1
ATOM 719 C C . TRP A 1 93 ? 2.423 -7.511 0.717 1.00 95.81 93 TRP A C 1
ATOM 721 O O . TRP A 1 93 ? 1.977 -6.624 1.431 1.00 95.81 93 TRP A O 1
ATOM 731 N N . GLU A 1 94 ? 3.368 -8.343 1.148 1.00 95.25 94 GLU A N 1
ATOM 732 C CA . GLU A 1 94 ? 3.958 -8.238 2.485 1.00 95.25 94 GLU A CA 1
ATOM 733 C C . GLU A 1 94 ? 5.043 -7.147 2.511 1.00 95.25 94 GLU A C 1
ATOM 735 O O . GLU A 1 94 ? 6.176 -7.358 2.069 1.00 95.25 94 GLU A O 1
ATOM 740 N N . GLY A 1 95 ? 4.701 -5.972 3.044 1.00 92.75 95 GLY A N 1
ATOM 741 C CA . GLY A 1 95 ? 5.636 -4.867 3.268 1.00 92.75 95 GLY A CA 1
ATOM 742 C C . GLY A 1 95 ? 4.994 -3.485 3.127 1.00 92.75 95 GLY A C 1
ATOM 743 O O . GLY A 1 95 ? 3.781 -3.357 2.984 1.00 92.75 95 GLY A O 1
ATOM 744 N N . ASN A 1 96 ? 5.818 -2.436 3.190 1.00 93.25 96 ASN A N 1
ATOM 745 C CA . ASN A 1 96 ? 5.368 -1.047 3.233 1.00 93.25 96 ASN A CA 1
ATOM 746 C C . ASN A 1 96 ? 5.778 -0.254 1.989 1.00 93.25 96 ASN A C 1
ATOM 748 O O . ASN A 1 96 ? 6.959 -0.150 1.667 1.00 93.25 96 ASN A O 1
ATOM 752 N N . PHE A 1 97 ? 4.819 0.402 1.348 1.00 94.12 97 PHE A N 1
ATOM 753 C CA . PHE A 1 97 ? 5.080 1.454 0.370 1.00 94.12 97 PHE A CA 1
ATOM 754 C C . PHE A 1 97 ? 5.379 2.752 1.121 1.00 94.12 97 PHE A C 1
ATOM 756 O O . PHE A 1 97 ? 4.542 3.226 1.892 1.00 94.12 97 PHE A O 1
ATOM 763 N N . ASP A 1 98 ? 6.567 3.322 0.915 1.00 91.69 98 ASP A N 1
ATOM 764 C CA . ASP A 1 98 ? 7.044 4.461 1.697 1.00 91.69 98 ASP A CA 1
ATOM 765 C C . ASP A 1 98 ? 7.392 5.662 0.819 1.00 91.69 98 ASP A C 1
ATOM 767 O O . ASP A 1 98 ? 8.350 5.657 0.041 1.00 91.69 98 ASP A O 1
ATOM 771 N N . ALA A 1 99 ? 6.605 6.723 0.992 1.00 91.12 99 ALA A N 1
ATOM 772 C CA . ALA A 1 99 ? 6.786 7.995 0.309 1.00 91.12 99 ALA A CA 1
ATOM 773 C C . ALA A 1 99 ? 7.634 9.007 1.102 1.00 91.12 99 ALA A C 1
ATOM 775 O O . ALA A 1 99 ? 7.659 10.186 0.734 1.00 91.12 99 ALA A O 1
ATOM 776 N N . ARG A 1 100 ? 8.333 8.606 2.177 1.00 87.75 100 ARG A N 1
ATOM 777 C CA . ARG A 1 100 ? 9.279 9.493 2.872 1.00 87.75 100 ARG A CA 1
ATOM 778 C C . ARG A 1 100 ? 10.396 9.923 1.922 1.00 87.75 100 ARG A C 1
ATOM 780 O O . ARG A 1 100 ? 10.916 9.099 1.169 1.00 87.75 100 ARG A O 1
ATOM 787 N N . PRO A 1 101 ? 10.813 11.199 1.969 1.00 79.38 101 PRO A N 1
ATOM 788 C CA . PRO A 1 101 ? 12.057 11.613 1.343 1.00 79.38 101 PRO A CA 1
ATOM 789 C C . PRO A 1 101 ? 13.223 10.810 1.925 1.00 79.38 101 PRO A C 1
ATOM 791 O O . PRO A 1 101 ? 13.378 10.728 3.145 1.00 79.38 101 PRO A O 1
ATOM 794 N N . LEU A 1 102 ? 14.061 10.243 1.060 1.00 72.06 102 LEU A N 1
ATOM 795 C CA . LEU A 1 102 ? 15.303 9.621 1.502 1.00 72.06 102 LEU A CA 1
ATOM 796 C C . LEU A 1 102 ? 16.253 10.715 1.996 1.00 72.06 102 LEU A C 1
ATOM 798 O O . LEU A 1 102 ? 16.465 11.715 1.314 1.00 72.06 102 LEU A O 1
ATOM 802 N N . THR A 1 103 ? 16.873 10.526 3.161 1.00 70.19 103 THR A N 1
ATOM 803 C CA . THR A 1 103 ? 17.873 11.4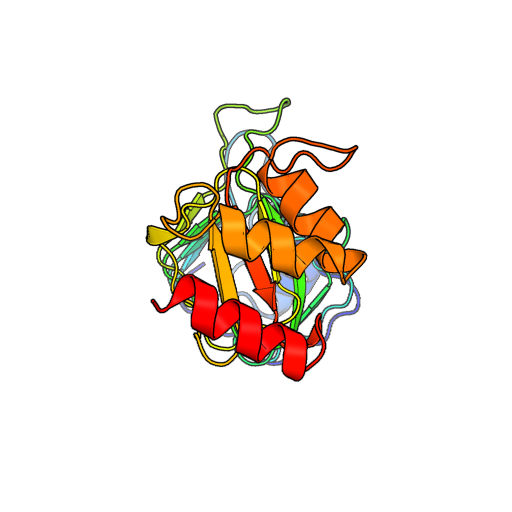69 3.698 1.00 70.19 103 THR A CA 1
ATOM 804 C C . THR A 1 103 ? 19.061 11.653 2.756 1.00 70.19 103 THR A C 1
ATOM 806 O O . THR A 1 103 ? 19.635 12.738 2.696 1.00 70.19 103 THR A O 1
ATOM 809 N N . SER A 1 104 ? 19.407 10.613 1.995 1.00 65.56 104 SER A N 1
ATOM 810 C CA . SER A 1 104 ? 20.457 10.639 0.976 1.00 65.56 104 SER A CA 1
ATOM 811 C C . SER A 1 104 ? 20.060 11.376 -0.308 1.00 65.56 104 SER A C 1
ATOM 813 O O . SER A 1 104 ? 20.946 11.796 -1.050 1.00 65.56 104 SER A O 1
ATOM 815 N N . ASP A 1 105 ? 18.762 11.549 -0.578 1.00 62.62 105 ASP A N 1
ATOM 816 C CA . ASP A 1 105 ? 18.256 12.282 -1.742 1.00 62.62 105 ASP A CA 1
ATOM 817 C C . ASP A 1 105 ? 16.842 12.849 -1.481 1.00 62.62 105 ASP A C 1
ATOM 819 O O . ASP A 1 105 ? 15.837 12.292 -1.939 1.00 62.62 105 ASP A O 1
ATOM 823 N N . PRO A 1 106 ? 16.736 13.977 -0.748 1.00 58.28 106 PRO A N 1
ATOM 824 C CA . PRO A 1 106 ? 15.449 14.545 -0.341 1.00 58.28 106 PRO A CA 1
ATOM 825 C C . PRO A 1 106 ? 14.571 15.001 -1.514 1.00 58.28 106 PRO A C 1
ATOM 827 O O . PRO A 1 106 ? 13.363 15.171 -1.357 1.00 58.28 106 PRO A O 1
ATOM 830 N N . ALA A 1 107 ? 15.169 15.208 -2.693 1.00 56.84 107 ALA A N 1
ATOM 831 C CA . ALA A 1 107 ? 14.459 15.593 -3.908 1.00 56.84 107 ALA A CA 1
ATOM 832 C C . ALA A 1 107 ? 13.748 14.403 -4.581 1.00 56.84 107 ALA A C 1
ATOM 834 O O . ALA A 1 107 ? 12.844 14.610 -5.393 1.00 56.84 107 ALA A O 1
ATOM 835 N N . LYS A 1 108 ? 14.119 13.160 -4.245 1.00 67.31 108 LYS A N 1
ATOM 836 C CA . LYS A 1 108 ? 13.534 11.934 -4.806 1.00 67.31 108 LYS A CA 1
ATOM 837 C C . LYS A 1 108 ? 12.515 11.315 -3.861 1.00 67.31 108 LYS A C 1
ATOM 839 O O . LYS A 1 108 ? 12.694 10.217 -3.342 1.00 67.31 108 LYS A O 1
ATOM 844 N N . ARG A 1 109 ? 11.407 12.027 -3.664 1.00 76.88 109 ARG A N 1
ATOM 845 C CA . ARG A 1 109 ? 10.242 11.466 -2.980 1.00 76.88 109 ARG A CA 1
ATOM 846 C C . ARG A 1 109 ? 9.585 10.408 -3.869 1.00 76.88 109 ARG A C 1
ATOM 848 O O . ARG A 1 109 ? 9.204 10.722 -4.999 1.00 76.88 109 ARG A O 1
ATOM 855 N N . ALA A 1 110 ? 9.436 9.184 -3.365 1.00 88.50 110 ALA A N 1
ATOM 856 C CA . ALA A 1 110 ? 8.610 8.183 -4.029 1.00 88.50 110 ALA A CA 1
ATOM 857 C C . ALA A 1 110 ? 7.170 8.707 -4.157 1.00 88.50 110 ALA A C 1
ATOM 859 O O . ALA A 1 110 ? 6.662 9.417 -3.288 1.00 88.50 110 ALA A O 1
ATOM 860 N N . VAL A 1 111 ? 6.527 8.401 -5.281 1.00 91.31 111 VAL A N 1
ATOM 861 C CA . VAL A 1 111 ? 5.168 8.864 -5.584 1.00 91.31 111 VAL A CA 1
ATOM 862 C C . VAL A 1 111 ? 4.280 7.639 -5.654 1.00 91.31 111 VAL A C 1
ATOM 864 O O . VAL A 1 111 ? 4.505 6.798 -6.514 1.00 91.31 111 VAL A O 1
ATOM 867 N N . VAL A 1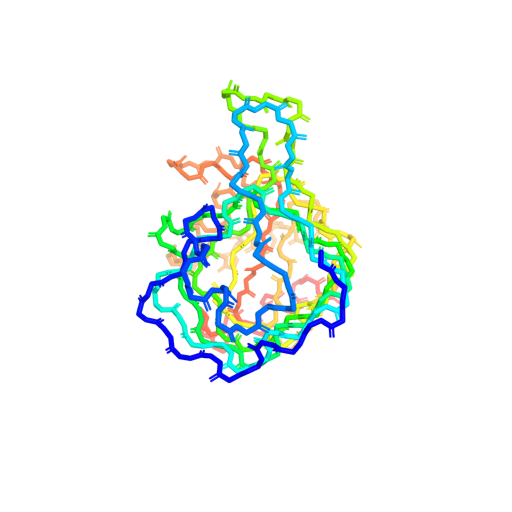 112 ? 3.291 7.550 -4.767 1.00 95.06 112 VAL A N 1
ATOM 868 C CA . VAL A 1 112 ? 2.302 6.464 -4.729 1.00 95.06 112 VAL A CA 1
ATOM 869 C C . VAL A 1 112 ? 0.916 7.100 -4.809 1.00 95.06 112 VAL A C 1
ATOM 871 O O . VAL A 1 112 ? 0.385 7.580 -3.805 1.00 95.06 112 VAL A O 1
ATOM 874 N N . ARG A 1 113 ? 0.369 7.203 -6.023 1.00 95.88 113 ARG A N 1
ATOM 875 C CA . ARG A 1 113 ? -0.891 7.913 -6.298 1.00 95.88 113 ARG A CA 1
ATOM 876 C C . ARG A 1 113 ? -1.667 7.279 -7.448 1.00 95.88 113 ARG A C 1
ATOM 878 O O . ARG A 1 113 ? -1.069 6.701 -8.348 1.00 95.88 113 ARG A O 1
ATOM 885 N N . GLY A 1 114 ? -2.980 7.464 -7.455 1.00 97.50 114 GLY A N 1
ATOM 886 C CA . GLY A 1 114 ? -3.875 6.963 -8.499 1.00 97.50 114 GLY A CA 1
ATOM 887 C C . GLY A 1 114 ? -4.024 5.443 -8.509 1.00 97.50 114 GLY A C 1
ATOM 888 O O . GLY A 1 114 ? -4.631 4.909 -9.429 1.00 97.50 114 GLY A O 1
ATOM 889 N N . ASN A 1 115 ? -3.451 4.735 -7.532 1.00 98.25 115 ASN A N 1
ATOM 890 C CA . ASN A 1 115 ? -3.405 3.281 -7.568 1.00 98.25 115 ASN A CA 1
ATOM 891 C C . ASN A 1 115 ? -4.708 2.669 -7.056 1.00 98.25 115 ASN A C 1
ATOM 893 O O . ASN A 1 115 ? -5.365 3.210 -6.161 1.00 98.25 115 ASN A O 1
ATOM 897 N N . ASP A 1 116 ? -5.036 1.508 -7.606 1.00 98.31 116 ASP A N 1
ATOM 898 C CA . ASP A 1 116 ? -6.116 0.649 -7.150 1.00 98.31 116 ASP A CA 1
ATOM 899 C C . ASP A 1 116 ? -5.539 -0.500 -6.313 1.00 98.31 116 ASP A C 1
ATOM 901 O O . ASP A 1 116 ? -4.830 -1.356 -6.837 1.00 98.31 116 ASP A O 1
ATOM 905 N N . PHE A 1 117 ? -5.829 -0.500 -5.010 1.00 97.81 117 PHE A N 1
ATOM 906 C CA . PHE A 1 117 ? -5.459 -1.550 -4.057 1.00 97.81 117 PHE A CA 1
ATOM 907 C C . PHE A 1 117 ? -6.665 -2.400 -3.639 1.00 97.81 117 PHE A C 1
ATOM 909 O O . PHE A 1 117 ? -6.618 -3.081 -2.614 1.00 97.81 117 PHE A O 1
ATOM 916 N N . THR A 1 118 ? -7.780 -2.351 -4.374 1.00 96.56 118 THR A N 1
ATOM 917 C CA . THR A 1 118 ? -9.017 -3.044 -3.986 1.00 96.56 118 THR A CA 1
ATOM 918 C C . THR A 1 118 ? -8.834 -4.542 -3.792 1.00 96.56 118 THR A C 1
ATOM 920 O O . THR A 1 118 ? -9.486 -5.087 -2.917 1.00 96.56 118 THR A O 1
ATOM 923 N N . GLY A 1 119 ? -7.926 -5.200 -4.515 1.00 95.25 119 GLY A N 1
ATOM 924 C CA . GLY A 1 119 ? -7.660 -6.634 -4.379 1.00 95.25 119 GLY A CA 1
ATOM 925 C C . GLY A 1 119 ? -6.485 -7.004 -3.466 1.00 95.25 119 GLY A C 1
ATOM 926 O O . GLY A 1 119 ? -6.087 -8.170 -3.448 1.00 95.25 119 GLY A O 1
ATOM 927 N N . CYS A 1 120 ? -5.871 -6.041 -2.776 1.00 96.00 120 CYS A N 1
ATOM 928 C CA . CYS A 1 120 ? -4.667 -6.278 -1.981 1.00 96.00 120 CYS A CA 1
ATOM 929 C C . CYS A 1 120 ? -4.948 -6.800 -0.574 1.00 96.00 120 CYS A C 1
ATOM 931 O O . CYS A 1 120 ? -5.986 -6.536 0.023 1.00 96.00 120 CYS A O 1
ATOM 933 N N . ARG A 1 121 ? -3.957 -7.504 -0.024 1.00 95.25 121 ARG A N 1
ATOM 934 C CA . ARG A 1 121 ? -3.849 -7.841 1.399 1.00 95.25 121 ARG A CA 1
ATOM 935 C C . ARG A 1 121 ? -2.407 -7.703 1.873 1.00 95.25 121 ARG A C 1
ATOM 937 O O . ARG A 1 121 ? -1.480 -7.784 1.067 1.00 95.25 121 ARG A O 1
ATOM 944 N N . ASP A 1 122 ? -2.248 -7.545 3.183 1.00 93.88 122 ASP A N 1
ATOM 945 C CA . ASP A 1 122 ? -0.970 -7.401 3.903 1.00 93.88 122 ASP A CA 1
ATOM 946 C C . ASP A 1 122 ? -0.159 -6.141 3.541 1.00 93.88 122 ASP A C 1
ATOM 948 O O . ASP A 1 122 ? 0.967 -5.967 4.006 1.00 93.88 122 ASP A O 1
ATOM 952 N N . ILE A 1 123 ? -0.762 -5.233 2.769 1.00 94.00 123 ILE A N 1
ATOM 953 C CA . ILE A 1 123 ? -0.153 -3.978 2.338 1.00 94.00 123 ILE A CA 1
ATOM 954 C C . ILE A 1 123 ? -0.040 -2.988 3.501 1.00 94.00 123 ILE A C 1
ATOM 956 O O . ILE A 1 123 ? -1.017 -2.723 4.205 1.00 94.00 123 ILE A O 1
ATOM 960 N N . GLY A 1 124 ? 1.144 -2.393 3.646 1.00 93.50 124 GLY A N 1
ATOM 961 C CA . GLY A 1 124 ? 1.385 -1.200 4.450 1.00 93.50 124 GLY A CA 1
ATOM 962 C C . GLY A 1 124 ? 1.631 0.037 3.582 1.00 93.50 124 GLY A C 1
ATOM 963 O O . GLY A 1 124 ? 2.271 -0.034 2.532 1.00 93.50 124 GLY A O 1
ATOM 964 N N . LEU A 1 125 ? 1.139 1.192 4.028 1.00 94.31 125 LEU A N 1
ATOM 965 C CA . LEU A 1 125 ? 1.366 2.494 3.394 1.00 94.31 125 LEU A CA 1
ATOM 966 C C . LEU A 1 125 ? 1.891 3.455 4.458 1.00 94.31 125 LEU A C 1
ATOM 968 O O . LEU A 1 125 ? 1.321 3.548 5.545 1.00 94.31 125 LEU A O 1
ATOM 972 N N . GLN A 1 126 ? 2.982 4.159 4.166 1.00 92.62 126 GLN A N 1
ATOM 973 C CA . GLN A 1 126 ? 3.595 5.084 5.118 1.00 92.62 126 GLN A CA 1
ATOM 974 C C . GLN A 1 126 ? 4.328 6.239 4.430 1.00 92.62 126 GLN A C 1
ATOM 976 O O . GLN A 1 126 ? 4.515 6.270 3.213 1.00 92.62 126 GLN A O 1
ATOM 981 N N . GLY A 1 127 ? 4.777 7.208 5.221 1.00 88.06 127 GLY A N 1
ATOM 982 C CA . GLY A 1 127 ? 5.637 8.268 4.724 1.00 88.06 127 GLY A CA 1
ATOM 983 C C . GLY A 1 127 ? 4.949 9.333 3.883 1.00 88.06 127 GLY A C 1
ATOM 984 O O . GLY A 1 127 ? 5.562 9.976 3.023 1.00 88.06 127 GLY A O 1
ATOM 985 N N . GLY A 1 128 ? 3.659 9.534 4.129 1.00 86.25 128 GLY A N 1
ATOM 986 C CA . GLY A 1 128 ? 2.866 10.560 3.469 1.00 86.25 128 GLY A CA 1
ATOM 987 C C . GLY A 1 128 ? 2.454 10.165 2.056 1.00 86.25 128 GLY A C 1
ATOM 988 O O . GLY A 1 128 ? 2.341 11.038 1.191 1.00 86.25 128 GLY A O 1
ATOM 989 N N . VAL A 1 129 ? 2.238 8.867 1.824 1.00 92.81 129 VAL A N 1
ATOM 990 C CA . VAL A 1 129 ? 1.382 8.414 0.723 1.00 92.81 129 VAL A CA 1
ATOM 991 C C . VAL A 1 129 ? 0.050 9.162 0.837 1.00 92.81 129 VAL A C 1
ATOM 993 O O . VAL A 1 129 ? -0.476 9.352 1.936 1.00 92.81 129 VAL A O 1
ATOM 996 N N . ASP A 1 130 ? -0.482 9.641 -0.285 1.00 89.69 130 ASP A N 1
ATOM 997 C CA . ASP A 1 130 ? -1.754 10.358 -0.278 1.00 89.69 130 ASP A CA 1
ATOM 998 C C . ASP A 1 130 ? -2.909 9.355 -0.213 1.00 89.69 130 ASP A C 1
ATOM 1000 O O . ASP A 1 130 ? -3.218 8.657 -1.181 1.00 89.69 130 ASP A O 1
ATOM 1004 N N . ARG A 1 131 ? -3.558 9.303 0.950 1.00 92.81 131 ARG A N 1
ATOM 1005 C CA . ARG A 1 131 ? -4.738 8.477 1.223 1.00 92.81 131 ARG A CA 1
ATOM 1006 C C . ARG A 1 131 ? -5.859 8.676 0.210 1.00 92.81 131 ARG A C 1
ATOM 1008 O O . ARG A 1 131 ? -6.545 7.724 -0.132 1.00 92.81 131 ARG A O 1
ATOM 1015 N N . THR A 1 132 ? -6.071 9.916 -0.227 1.00 94.81 132 THR A N 1
ATOM 1016 C CA . THR A 1 132 ? -7.205 10.302 -1.079 1.00 94.81 132 THR A CA 1
ATOM 1017 C C . THR A 1 132 ? -6.948 10.044 -2.555 1.00 94.81 132 THR A C 1
ATOM 1019 O O . THR A 1 132 ? -7.886 9.985 -3.345 1.00 94.81 132 THR A O 1
ATOM 1022 N N . ALA A 1 133 ? -5.681 9.857 -2.924 1.00 96.25 133 ALA A N 1
ATOM 1023 C CA . ALA A 1 133 ? -5.287 9.572 -4.291 1.00 96.25 133 ALA A CA 1
ATOM 1024 C C . ALA A 1 133 ? -5.341 8.078 -4.636 1.00 96.25 133 ALA A C 1
ATOM 1026 O O . ALA A 1 133 ? -5.114 7.743 -5.791 1.00 96.25 133 ALA A O 1
ATOM 1027 N N . ASN A 1 134 ? -5.580 7.179 -3.679 1.00 97.31 134 ASN A N 1
ATOM 1028 C CA . ASN A 1 134 ? -5.564 5.732 -3.902 1.00 97.31 134 ASN A CA 1
ATOM 1029 C C . ASN A 1 134 ? -6.920 5.111 -3.532 1.00 97.31 134 ASN A C 1
ATOM 1031 O O . ASN A 1 134 ? -7.634 5.621 -2.669 1.00 97.31 134 ASN A O 1
ATOM 1035 N N . THR A 1 135 ? -7.271 4.010 -4.194 1.00 97.75 135 THR A N 1
ATOM 1036 C CA . THR A 1 135 ? -8.553 3.316 -4.009 1.00 97.75 135 THR A CA 1
ATOM 1037 C C . THR A 1 135 ? -8.354 2.039 -3.203 1.00 97.75 135 THR A C 1
ATOM 1039 O O . THR A 1 135 ? -7.398 1.302 -3.429 1.00 97.75 135 THR A O 1
ATOM 1042 N N . PHE A 1 136 ? -9.273 1.766 -2.278 1.00 96.81 136 PHE A N 1
ATOM 1043 C CA . PHE A 1 136 ? -9.252 0.594 -1.404 1.00 96.81 136 PHE A CA 1
ATOM 1044 C C . PHE A 1 136 ? -10.626 -0.072 -1.392 1.00 96.81 136 PHE A C 1
ATOM 1046 O O . PHE A 1 136 ? -11.646 0.613 -1.465 1.00 96.81 136 PHE A O 1
ATOM 1053 N N . ASP A 1 137 ? -10.664 -1.396 -1.249 1.00 96.25 137 ASP A N 1
ATOM 1054 C CA . ASP A 1 137 ? -11.926 -2.121 -1.074 1.00 96.25 137 ASP A CA 1
ATOM 1055 C C . ASP A 1 137 ? -12.419 -1.995 0.379 1.00 96.25 137 ASP A C 1
ATOM 1057 O O . ASP A 1 137 ? -11.769 -2.544 1.269 1.00 96.25 137 ASP A O 1
ATOM 1061 N N . PRO A 1 138 ? -13.571 -1.353 0.652 1.00 94.62 138 PRO A N 1
ATOM 1062 C CA . PRO A 1 138 ? -14.119 -1.221 2.006 1.00 94.62 138 PRO A CA 1
ATOM 1063 C C . PRO A 1 138 ? -14.559 -2.555 2.637 1.00 94.62 138 PRO A C 1
ATOM 1065 O O . PRO A 1 138 ? -14.889 -2.610 3.827 1.00 94.62 138 PRO A O 1
ATOM 1068 N N . SER A 1 139 ? -14.639 -3.638 1.860 1.00 93.88 139 SER A N 1
ATOM 1069 C CA . SER A 1 139 ? -14.879 -4.988 2.367 1.00 93.88 139 SER A CA 1
ATOM 1070 C C . SER A 1 139 ? -13.629 -5.586 3.028 1.00 93.88 139 SER A C 1
ATOM 1072 O O . SER A 1 139 ? -13.756 -6.280 4.042 1.00 93.88 139 SER A O 1
ATOM 1074 N N . MET A 1 140 ? -12.441 -5.238 2.522 1.00 94.94 140 MET A N 1
ATOM 1075 C CA . MET A 1 140 ? -11.145 -5.763 2.964 1.00 94.94 140 MET A CA 1
ATOM 1076 C C . MET A 1 140 ? -10.292 -4.757 3.737 1.00 94.94 140 MET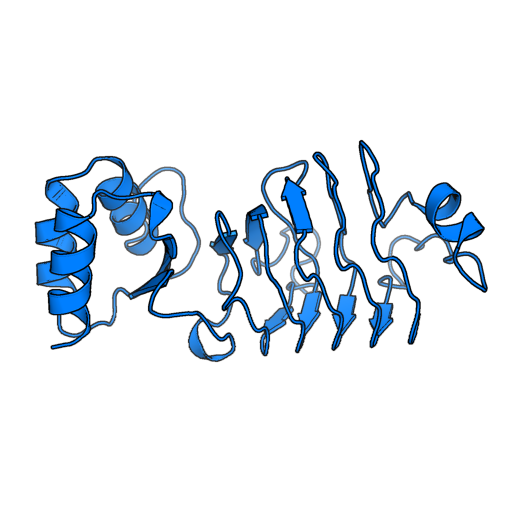 A C 1
ATOM 1078 O O . MET A 1 140 ? -9.419 -5.162 4.502 1.00 94.94 140 MET A O 1
ATOM 1082 N N . HIS A 1 141 ? -10.555 -3.465 3.576 1.00 96.44 141 HIS A N 1
ATOM 1083 C CA . HIS A 1 141 ? -9.734 -2.386 4.105 1.00 96.44 141 HIS A CA 1
ATOM 1084 C C . HIS A 1 141 ? -10.562 -1.423 4.950 1.00 96.44 141 HIS A C 1
ATOM 1086 O O . HIS A 1 141 ? -11.660 -1.014 4.566 1.00 96.44 141 HIS A O 1
ATOM 1092 N N . LEU A 1 142 ? -9.997 -1.010 6.084 1.00 95.94 142 LEU A N 1
ATOM 1093 C CA . LEU A 1 142 ? -10.448 0.166 6.814 1.00 95.94 142 LEU A CA 1
ATOM 1094 C C . LEU A 1 142 ? -9.348 1.200 6.836 1.00 95.94 142 LEU A C 1
ATOM 1096 O O . LEU A 1 142 ? -8.273 0.983 7.383 1.00 95.94 142 LEU A O 1
ATOM 1100 N N . VAL A 1 143 ? -9.656 2.348 6.258 1.00 95.81 143 VAL A N 1
ATOM 1101 C CA . VAL A 1 143 ? -8.775 3.499 6.289 1.00 95.81 143 VAL A CA 1
ATOM 1102 C C . VAL A 1 143 ? -8.998 4.221 7.616 1.00 95.81 143 VAL A C 1
ATOM 1104 O O . VAL A 1 143 ? -10.020 4.877 7.807 1.00 95.81 143 VAL A O 1
ATOM 1107 N N . LEU A 1 144 ? -8.054 4.072 8.542 1.00 96.19 144 LEU A N 1
ATOM 1108 C CA . LEU A 1 144 ? -8.056 4.755 9.832 1.00 96.19 144 LEU A CA 1
ATOM 1109 C C . LEU A 1 144 ? -7.396 6.120 9.654 1.00 96.19 144 LEU A C 1
ATOM 1111 O O . LEU A 1 144 ? -6.302 6.200 9.105 1.00 96.19 144 LEU A O 1
ATOM 1115 N N . TRP A 1 145 ? -8.034 7.192 10.114 1.00 95.81 145 TRP A N 1
ATOM 1116 C CA . TRP A 1 145 ? -7.508 8.548 9.972 1.00 95.81 145 TRP A CA 1
ATOM 1117 C C . TRP A 1 145 ? -7.770 9.362 11.231 1.00 95.81 145 TRP A C 1
ATOM 1119 O O . TRP A 1 145 ? -8.900 9.434 11.709 1.00 95.81 145 TRP A O 1
ATOM 1129 N N . ARG A 1 146 ? -6.729 10.022 11.743 1.00 95.25 146 ARG A N 1
ATOM 1130 C CA . ARG A 1 146 ? -6.807 10.829 12.965 1.00 95.25 146 ARG A CA 1
ATOM 1131 C C . ARG A 1 146 ? -7.805 11.984 12.869 1.00 95.25 146 ARG A C 1
ATOM 1133 O O . ARG A 1 146 ? -8.344 12.405 13.888 1.00 95.25 146 ARG A O 1
ATOM 1140 N N . GLY A 1 147 ? -8.030 12.513 11.666 1.00 95.00 147 GLY A N 1
ATOM 1141 C CA . GLY A 1 147 ? -8.995 13.587 11.422 1.00 95.00 147 GLY A CA 1
ATOM 1142 C C . GLY A 1 147 ? -10.454 13.130 11.309 1.00 95.00 147 GLY A C 1
ATOM 1143 O O . GLY A 1 147 ? -11.318 13.970 11.063 1.00 95.00 147 GLY A O 1
ATOM 1144 N N . ASP A 1 148 ? -10.743 11.835 11.469 1.00 95.38 148 ASP A N 1
ATOM 1145 C CA . ASP A 1 148 ? -12.107 11.309 11.442 1.00 95.38 148 ASP A CA 1
ATOM 1146 C C . ASP A 1 148 ? -12.950 11.874 12.611 1.00 95.38 148 ASP A C 1
ATOM 1148 O O . ASP A 1 148 ? -12.474 11.880 13.753 1.00 95.38 148 ASP A O 1
ATOM 1152 N N . PRO A 1 149 ? -14.201 12.329 12.385 1.00 96.19 149 PRO A N 1
ATOM 1153 C CA . PRO A 1 149 ? -15.064 12.850 13.451 1.00 96.19 149 PRO A CA 1
ATOM 1154 C C . PRO A 1 149 ? -15.276 11.875 14.618 1.00 96.19 149 PRO A C 1
ATOM 1156 O O . PRO A 1 149 ? -15.485 12.304 15.754 1.00 96.19 149 PRO A O 1
ATOM 1159 N N . ASN A 1 150 ? -15.184 10.570 14.356 1.00 96.75 150 ASN A N 1
ATOM 1160 C CA . ASN A 1 150 ? -15.360 9.503 15.332 1.00 96.75 150 ASN A CA 1
ATOM 1161 C C . ASN A 1 150 ? -14.024 8.944 15.853 1.00 96.75 150 ASN A C 1
ATOM 1163 O O . ASN A 1 150 ? -14.008 7.881 16.483 1.00 96.75 150 ASN A O 1
ATOM 1167 N N . TRP A 1 151 ? -12.898 9.646 15.656 1.00 96.69 151 TRP A N 1
ATOM 1168 C CA . TRP A 1 151 ? -11.566 9.176 16.063 1.00 96.69 151 TRP A CA 1
ATOM 1169 C C . TRP A 1 151 ? -11.489 8.755 17.536 1.00 96.69 151 TRP A C 1
ATOM 1171 O O . TRP A 1 151 ? -10.920 7.714 17.860 1.00 96.69 151 TRP A O 1
ATOM 1181 N N . SER A 1 152 ? -12.127 9.501 18.443 1.00 97.06 152 SER A N 1
ATOM 1182 C CA . SER A 1 152 ? -12.184 9.148 19.870 1.00 97.06 152 SER A CA 1
ATOM 1183 C C . SER A 1 152 ? -12.796 7.764 20.112 1.00 97.06 152 SER A C 1
ATOM 1185 O O . SER A 1 152 ? -12.322 7.021 20.969 1.00 97.06 152 SER A O 1
ATOM 1187 N N . ARG A 1 153 ? -13.816 7.386 19.331 1.00 97.44 153 ARG A N 1
ATOM 1188 C CA . ARG A 1 153 ? -14.445 6.065 19.415 1.00 97.44 153 ARG A CA 1
ATOM 1189 C C . ARG A 1 153 ? -13.550 4.981 18.822 1.00 97.44 153 ARG A C 1
ATOM 1191 O O . ARG A 1 153 ? -13.474 3.893 19.384 1.00 97.44 153 ARG A O 1
ATOM 1198 N N . VAL A 1 154 ? -12.858 5.274 17.719 1.00 97.25 154 VAL A N 1
ATOM 1199 C CA . VAL A 1 154 ? -11.857 4.367 17.131 1.00 97.25 154 VAL A CA 1
ATOM 1200 C C . VAL A 1 154 ? -10.756 4.056 18.147 1.00 97.25 154 VAL A C 1
ATOM 1202 O O . VAL A 1 154 ? -10.432 2.888 18.346 1.00 97.25 154 VAL A O 1
ATOM 1205 N N . ARG A 1 155 ? -10.243 5.073 18.851 1.00 97.06 155 ARG A N 1
ATOM 1206 C CA . ARG A 1 155 ? -9.255 4.902 19.927 1.00 97.06 155 ARG A CA 1
ATOM 1207 C C . ARG A 1 155 ? -9.754 4.014 21.062 1.00 97.06 155 ARG A C 1
ATOM 1209 O O . ARG A 1 155 ? -9.033 3.131 21.498 1.00 97.06 155 ARG A O 1
ATOM 1216 N N . GLU A 1 156 ? -10.975 4.243 21.539 1.00 97.38 156 GLU A N 1
ATOM 1217 C CA . GLU A 1 156 ? -11.561 3.431 22.611 1.00 97.38 156 GLU A CA 1
ATOM 1218 C C . GLU A 1 156 ? -11.663 1.957 22.200 1.00 97.38 156 GLU A C 1
ATOM 1220 O O . GLU A 1 156 ? -11.271 1.076 22.956 1.00 97.38 156 GLU A O 1
ATOM 1225 N N . ILE A 1 157 ? -12.129 1.695 20.973 1.00 97.00 157 ILE A N 1
ATOM 1226 C CA . ILE A 1 157 ? -12.189 0.340 20.411 1.00 97.00 157 ILE A CA 1
ATOM 1227 C C . ILE A 1 157 ? -10.782 -0.269 20.308 1.00 97.00 157 ILE A C 1
ATOM 1229 O O . ILE A 1 157 ? -10.616 -1.466 20.530 1.00 97.00 157 ILE A O 1
ATOM 1233 N N . ALA A 1 158 ? -9.774 0.543 19.981 1.00 95.75 158 ALA A N 1
ATOM 1234 C CA . ALA A 1 158 ? -8.402 0.085 19.835 1.00 95.75 158 ALA A CA 1
ATOM 1235 C C . ALA A 1 158 ? -7.804 -0.482 21.116 1.00 95.75 158 ALA A C 1
ATOM 1237 O O . ALA A 1 158 ? -7.060 -1.449 21.019 1.00 95.75 158 ALA A O 1
ATOM 1238 N N . GLU A 1 159 ? -8.152 0.051 22.292 1.00 96.06 159 GLU A N 1
ATOM 1239 C CA . GLU A 1 159 ? -7.590 -0.385 23.581 1.00 96.06 159 GLU A CA 1
ATOM 1240 C C . GLU A 1 159 ? -7.771 -1.884 23.871 1.00 96.06 159 GLU A C 1
ATOM 1242 O O . GLU A 1 159 ? -6.993 -2.482 24.618 1.00 96.06 159 GLU A O 1
ATOM 1247 N N . GLU A 1 160 ? -8.764 -2.506 23.240 1.00 94.50 160 GLU A N 1
ATOM 1248 C CA . GLU A 1 160 ? -9.095 -3.921 23.397 1.00 94.50 160 GLU A CA 1
ATOM 1249 C C . GLU A 1 160 ? -8.154 -4.861 22.626 1.00 94.50 160 GLU A C 1
ATOM 1251 O O . GLU A 1 160 ? -8.135 -6.061 22.897 1.00 94.50 160 GLU A O 1
ATOM 1256 N N . ASP A 1 161 ? -7.347 -4.336 21.698 1.00 95.50 161 ASP A N 1
ATOM 1257 C CA . ASP A 1 161 ? -6.468 -5.125 20.837 1.00 95.50 161 ASP A CA 1
ATOM 1258 C C . ASP A 1 161 ? -5.037 -4.559 20.792 1.00 95.50 161 ASP A C 1
ATOM 1260 O O . ASP A 1 161 ? -4.794 -3.360 20.652 1.00 95.50 161 ASP A O 1
ATOM 1264 N N . VAL A 1 162 ? -4.041 -5.435 20.950 1.00 93.31 162 VAL A N 1
ATOM 1265 C CA . VAL A 1 162 ? -2.624 -5.027 20.993 1.00 93.31 162 VAL A CA 1
ATOM 1266 C C . VAL A 1 162 ? -2.158 -4.490 19.639 1.00 93.31 162 VAL A C 1
ATOM 1268 O O . VAL A 1 162 ? -1.435 -3.495 19.593 1.00 93.31 162 VAL A O 1
ATOM 1271 N N . HIS A 1 163 ? -2.546 -5.141 18.541 1.00 92.00 163 HIS A N 1
ATOM 1272 C CA . HIS A 1 163 ? -2.132 -4.732 17.204 1.00 92.00 163 HIS A CA 1
ATOM 1273 C C . HIS A 1 163 ? -2.742 -3.373 16.852 1.00 92.00 163 HIS A C 1
ATOM 1275 O O . HIS A 1 163 ? -2.029 -2.463 16.431 1.00 92.00 163 HIS A O 1
ATOM 1281 N N . LEU A 1 164 ? -4.034 -3.204 17.116 1.00 94.00 164 LEU A N 1
ATOM 1282 C CA . LEU A 1 164 ? -4.752 -1.972 16.845 1.00 94.00 164 LEU A CA 1
ATOM 1283 C C . LEU A 1 164 ? -4.236 -0.806 17.694 1.00 94.00 164 LEU A C 1
ATOM 1285 O O . LEU A 1 164 ? -4.018 0.271 17.147 1.00 94.00 164 LEU A O 1
ATOM 1289 N N . ARG A 1 165 ? -3.928 -1.012 18.984 1.00 94.69 165 ARG A N 1
ATOM 1290 C CA . ARG A 1 165 ? -3.234 0.009 19.795 1.00 94.69 165 ARG A CA 1
ATOM 1291 C C . ARG A 1 165 ? -1.919 0.458 19.176 1.00 94.69 165 ARG A C 1
ATOM 1293 O O . ARG A 1 165 ? -1.632 1.650 19.182 1.00 94.69 165 ARG A O 1
ATOM 1300 N N . ASN A 1 166 ? -1.133 -0.465 18.623 1.00 92.25 166 ASN A N 1
ATOM 1301 C CA . ASN A 1 166 ? 0.123 -0.111 17.963 1.00 92.25 166 ASN A CA 1
ATOM 1302 C C . ASN A 1 166 ? -0.115 0.697 16.680 1.00 92.25 166 ASN A C 1
ATOM 1304 O O . ASN A 1 166 ? 0.601 1.667 16.435 1.00 92.25 166 ASN A O 1
ATOM 1308 N N . VAL A 1 167 ? -1.130 0.336 15.888 1.00 92.25 167 VAL A N 1
ATOM 1309 C CA . VAL A 1 167 ? -1.532 1.088 14.686 1.00 92.25 167 VAL A CA 1
ATOM 1310 C C . VAL A 1 167 ? -1.976 2.506 15.055 1.00 92.25 167 VAL A C 1
ATOM 1312 O O . VAL A 1 167 ? -1.461 3.474 14.501 1.00 92.25 167 VAL A O 1
ATOM 1315 N N . ILE A 1 168 ? -2.869 2.650 16.036 1.00 94.19 168 ILE A N 1
ATOM 1316 C CA . ILE A 1 168 ? -3.345 3.956 16.513 1.00 94.19 168 ILE A CA 1
ATOM 1317 C C . ILE A 1 168 ? -2.204 4.778 17.109 1.00 94.19 168 ILE A C 1
ATOM 1319 O O . ILE A 1 168 ? -2.059 5.948 16.768 1.00 94.19 168 ILE A O 1
ATOM 1323 N N . GLY A 1 169 ? -1.356 4.171 17.942 1.00 93.12 169 GLY A N 1
ATOM 1324 C CA . GLY A 1 169 ? -0.175 4.831 18.490 1.00 93.12 169 GLY A CA 1
ATOM 1325 C C . GLY A 1 169 ? 0.723 5.380 17.383 1.00 93.12 169 GLY A C 1
ATOM 1326 O O . GLY A 1 169 ? 1.099 6.546 17.433 1.00 93.12 169 GLY A O 1
ATOM 1327 N N . SER A 1 170 ? 0.979 4.589 16.338 1.00 91.00 170 SER A N 1
ATOM 1328 C CA . SER A 1 170 ? 1.758 5.018 15.171 1.00 91.00 170 SER A CA 1
ATOM 1329 C C . SER A 1 170 ? 1.112 6.202 14.433 1.00 91.00 170 SER A C 1
ATOM 1331 O O . SER A 1 170 ? 1.798 7.186 14.162 1.00 91.00 170 SER A O 1
ATOM 1333 N N . ILE A 1 171 ? -0.206 6.163 14.194 1.00 93.50 171 ILE A N 1
ATOM 1334 C CA . ILE A 1 171 ? -0.984 7.276 13.608 1.00 93.50 171 ILE A CA 1
ATOM 1335 C C . ILE A 1 171 ? -0.894 8.553 14.465 1.00 93.50 171 ILE A C 1
ATOM 1337 O O . ILE A 1 171 ? -0.899 9.676 13.955 1.00 93.50 171 ILE A O 1
ATOM 1341 N N . GLU A 1 172 ? -0.821 8.407 15.787 1.00 92.69 172 GLU A N 1
ATOM 1342 C CA . GLU A 1 172 ? -0.718 9.532 16.719 1.00 92.69 172 GLU A CA 1
ATOM 1343 C C . GLU A 1 172 ? 0.711 10.077 16.875 1.00 92.69 172 GLU A C 1
ATOM 1345 O O . GLU A 1 172 ? 0.892 11.115 17.520 1.00 92.69 172 GLU A O 1
ATOM 1350 N N . GLY A 1 173 ? 1.700 9.440 16.236 1.00 88.50 173 GLY A N 1
ATOM 1351 C CA . GLY A 1 173 ? 3.118 9.788 16.343 1.00 88.50 173 GLY A CA 1
ATOM 1352 C C . GLY A 1 173 ? 3.782 9.229 17.605 1.00 88.50 173 GLY A C 1
ATOM 1353 O O . GLY A 1 173 ? 4.764 9.782 18.099 1.00 88.50 173 GLY A O 1
ATOM 1354 N N . HIS A 1 174 ? 3.226 8.162 18.176 1.00 85.25 174 HIS A N 1
ATOM 1355 C CA . HIS A 1 174 ? 3.747 7.468 19.346 1.00 85.25 174 HIS A CA 1
ATOM 1356 C C . HIS A 1 174 ? 4.447 6.154 18.962 1.00 85.25 174 HIS A C 1
ATOM 1358 O O . HIS A 1 174 ? 4.036 5.436 18.052 1.00 85.25 174 HIS A O 1
ATOM 1364 N N . GLY A 1 175 ? 5.486 5.804 19.726 1.00 70.31 175 GLY A N 1
ATOM 1365 C CA . GLY A 1 175 ? 6.216 4.541 19.592 1.00 70.31 175 GLY A CA 1
ATOM 1366 C C . GLY A 1 175 ? 7.436 4.605 18.660 1.00 70.31 175 GLY A C 1
ATOM 1367 O O . GLY A 1 175 ? 7.732 5.645 18.079 1.00 70.31 175 GLY A O 1
ATOM 1368 N N . PRO A 1 176 ? 8.182 3.493 18.527 1.00 64.81 176 PRO A N 1
ATOM 1369 C CA . PRO A 1 176 ? 9.397 3.434 17.705 1.00 64.81 176 PRO A CA 1
ATOM 1370 C C . PRO A 1 176 ? 9.110 3.416 16.193 1.00 64.81 176 PRO A C 1
ATOM 1372 O O . PRO A 1 176 ? 10.041 3.471 15.394 1.00 64.81 176 PRO A O 1
ATOM 1375 N N . PHE A 1 177 ? 7.836 3.329 15.802 1.00 68.12 177 PHE A N 1
ATOM 1376 C CA . PHE A 1 177 ? 7.379 3.183 14.422 1.00 68.12 177 PHE A CA 1
ATOM 1377 C C . PHE A 1 177 ? 6.595 4.417 13.970 1.00 68.12 177 PHE A C 1
ATOM 1379 O O . PHE A 1 177 ? 5.463 4.300 13.499 1.00 68.12 177 PHE A O 1
ATOM 1386 N N . ASP A 1 178 ? 7.173 5.605 14.141 1.00 75.50 178 ASP A N 1
ATOM 1387 C CA . ASP A 1 178 ? 6.621 6.810 13.525 1.00 75.50 178 ASP A CA 1
ATOM 1388 C C . ASP A 1 178 ? 6.566 6.615 11.999 1.00 75.50 178 ASP A C 1
ATOM 1390 O O . ASP A 1 178 ? 7.590 6.474 11.314 1.00 75.50 178 ASP A O 1
ATOM 1394 N N . ARG A 1 179 ? 5.341 6.556 11.469 1.00 79.12 179 ARG A N 1
ATOM 1395 C CA . ARG A 1 179 ? 5.073 6.409 10.033 1.00 79.12 179 ARG A CA 1
ATOM 1396 C C . ARG A 1 179 ? 5.130 7.744 9.298 1.00 79.12 179 ARG A C 1
ATOM 1398 O O . ARG A 1 179 ? 5.071 7.750 8.068 1.00 79.12 179 ARG A O 1
ATOM 1405 N N . GLY A 1 180 ? 5.250 8.861 10.018 1.00 81.19 180 GLY A N 1
ATOM 1406 C CA . GLY A 1 180 ? 5.275 10.201 9.444 1.00 81.19 180 GLY A CA 1
ATOM 1407 C C . GLY A 1 180 ? 3.969 10.576 8.741 1.00 81.19 180 GLY A C 1
ATOM 1408 O O . GLY A 1 180 ? 3.999 11.344 7.781 1.00 81.19 180 GLY A O 1
ATOM 1409 N N . GLN A 1 181 ? 2.839 9.998 9.163 1.00 91.06 181 GLN A N 1
ATOM 1410 C CA . GLN A 1 181 ? 1.507 10.300 8.637 1.00 91.06 181 GLN A CA 1
ATOM 1411 C C . GLN A 1 181 ? 0.418 10.043 9.686 1.00 91.06 181 GLN A C 1
ATOM 1413 O O . GLN A 1 181 ? 0.615 9.283 10.628 1.00 91.06 181 GLN A 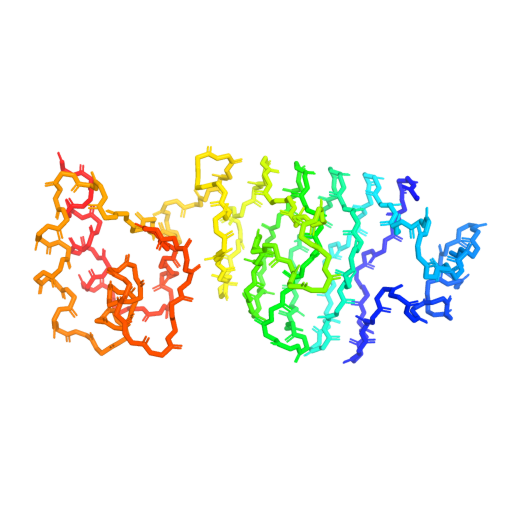O 1
ATOM 1418 N N . ASP A 1 182 ? -0.738 10.672 9.498 1.00 93.94 182 ASP A N 1
ATOM 1419 C CA . ASP A 1 182 ? -1.873 10.690 10.428 1.00 93.94 182 ASP A CA 1
ATOM 1420 C C . ASP A 1 182 ? -2.974 9.673 10.068 1.00 93.94 182 ASP A C 1
ATOM 1422 O O . ASP A 1 182 ? -4.130 9.817 10.481 1.00 93.94 182 ASP A O 1
ATOM 1426 N N . TRP A 1 183 ? -2.634 8.648 9.286 1.00 95.50 183 TRP A N 1
ATOM 1427 C CA . TRP A 1 183 ? -3.569 7.636 8.803 1.00 95.50 183 TRP A CA 1
ATOM 1428 C C . TRP A 1 183 ? -2.882 6.291 8.519 1.00 95.50 183 TRP A C 1
ATOM 1430 O O . TRP A 1 183 ? -1.664 6.230 8.351 1.00 95.50 183 TRP A O 1
ATOM 1440 N N . ASP A 1 184 ? -3.664 5.215 8.441 1.00 94.94 184 ASP A N 1
ATOM 1441 C CA . ASP A 1 184 ? -3.200 3.874 8.062 1.00 94.94 184 ASP A CA 1
ATOM 1442 C C . ASP A 1 184 ? -4.320 3.069 7.378 1.00 94.94 184 ASP A C 1
ATOM 1444 O O . ASP A 1 184 ? -5.498 3.430 7.457 1.00 94.94 184 ASP A O 1
ATOM 1448 N N . VAL A 1 185 ? -3.961 1.964 6.724 1.00 95.25 185 VAL A N 1
ATOM 1449 C CA . VAL A 1 185 ? -4.909 0.977 6.193 1.00 95.25 185 VAL A CA 1
ATOM 1450 C C . VAL A 1 185 ? -4.867 -0.274 7.055 1.00 95.25 185 VAL A C 1
ATOM 1452 O O . VAL A 1 185 ? -3.904 -1.037 7.044 1.00 95.25 185 VAL A O 1
ATOM 1455 N N . LEU A 1 186 ? -5.953 -0.521 7.777 1.00 95.25 186 LEU A N 1
ATOM 1456 C CA . LEU A 1 186 ? -6.156 -1.767 8.493 1.00 95.25 186 LEU A CA 1
ATOM 1457 C C . LEU A 1 186 ? -6.719 -2.822 7.537 1.00 95.25 186 LEU A C 1
ATOM 1459 O O . LEU A 1 186 ? -7.818 -2.672 6.998 1.00 95.25 186 LEU A O 1
ATOM 1463 N N . ASN A 1 187 ? -5.981 -3.915 7.367 1.00 94.69 187 ASN A N 1
ATOM 1464 C CA . ASN A 1 187 ? -6.424 -5.073 6.598 1.00 94.69 187 ASN A CA 1
ATOM 1465 C C . ASN A 1 187 ? -7.391 -5.929 7.432 1.00 94.69 187 ASN A C 1
ATOM 1467 O O . ASN A 1 187 ? -7.133 -6.217 8.603 1.00 94.69 187 ASN A O 1
ATOM 1471 N N . ARG A 1 188 ? -8.472 -6.411 6.813 1.00 93.44 188 ARG A N 1
ATOM 1472 C CA . ARG A 1 188 ? -9.507 -7.245 7.447 1.00 93.44 188 ARG A CA 1
ATOM 1473 C C . ARG A 1 188 ? -8.954 -8.468 8.171 1.00 93.44 188 ARG A C 1
ATOM 1475 O O . ARG A 1 188 ? -9.472 -8.835 9.224 1.00 93.44 188 ARG A O 1
ATOM 1482 N N . GLY A 1 189 ? -7.935 -9.099 7.593 1.00 92.25 189 GLY A N 1
ATOM 1483 C CA . GLY A 1 189 ? -7.314 -10.310 8.129 1.00 92.25 189 GLY A CA 1
ATOM 1484 C C . GLY A 1 189 ? -6.484 -10.095 9.398 1.00 92.25 189 GLY A C 1
ATOM 1485 O O . GLY A 1 189 ? -6.115 -11.077 10.032 1.00 92.25 189 GLY A O 1
ATOM 1486 N N . LEU A 1 190 ? -6.200 -8.844 9.781 1.00 92.44 190 LEU A N 1
ATOM 1487 C CA . LEU A 1 190 ? -5.354 -8.521 10.937 1.00 92.44 190 LEU A CA 1
ATOM 1488 C C . LEU A 1 190 ? -6.136 -8.338 12.243 1.00 92.44 190 LEU A C 1
ATOM 1490 O O . LEU A 1 190 ? -5.526 -8.160 13.293 1.00 92.44 190 LEU A O 1
ATOM 1494 N N . VAL A 1 191 ? -7.470 -8.373 12.198 1.00 94.12 191 VAL A N 1
ATOM 1495 C CA . VAL A 1 191 ? -8.329 -8.188 13.374 1.00 94.12 191 VAL A CA 1
ATOM 1496 C C . VAL A 1 191 ? -9.509 -9.154 13.375 1.00 94.12 191 VAL A C 1
ATOM 1498 O O . VAL A 1 191 ? -9.992 -9.586 12.327 1.00 94.12 191 VAL A O 1
ATOM 1501 N N . ALA A 1 192 ? -10.006 -9.464 14.573 1.00 95.62 192 ALA A N 1
ATOM 1502 C CA . ALA A 1 192 ? -11.188 -10.298 14.747 1.00 95.62 192 ALA A CA 1
ATOM 1503 C C . ALA A 1 192 ? -12.449 -9.662 14.127 1.00 95.62 192 ALA A C 1
ATOM 1505 O O . ALA A 1 192 ? -12.617 -8.442 14.112 1.00 95.62 192 ALA A O 1
ATOM 1506 N N . ASP A 1 193 ? -13.372 -10.509 13.671 1.00 95.81 193 ASP A N 1
ATOM 1507 C CA . ASP A 1 193 ? -14.612 -10.132 12.978 1.00 95.81 193 ASP A CA 1
ATOM 1508 C C . ASP A 1 193 ? -15.468 -9.131 13.757 1.00 95.81 193 ASP A C 1
ATOM 1510 O O . ASP A 1 193 ? -15.962 -8.146 13.205 1.00 95.81 193 ASP A O 1
ATOM 1514 N N . GLU A 1 194 ? -15.629 -9.369 15.056 1.00 96.81 194 GLU A N 1
ATOM 1515 C CA . GLU A 1 194 ? -16.397 -8.492 15.934 1.00 96.81 194 GLU A CA 1
ATOM 1516 C C . GLU A 1 194 ? -15.763 -7.098 16.026 1.00 96.81 194 GLU A C 1
ATOM 1518 O O . GLU A 1 194 ? -16.458 -6.082 15.905 1.00 96.81 194 GLU A O 1
ATOM 1523 N N . LEU A 1 195 ? -14.436 -7.048 16.171 1.00 96.31 195 LEU A N 1
ATOM 1524 C CA . LEU A 1 195 ? -13.678 -5.804 16.248 1.00 96.31 195 LEU A CA 1
ATOM 1525 C C . LEU A 1 195 ? -13.781 -5.020 14.934 1.00 96.31 195 LEU A C 1
ATOM 1527 O O . LEU A 1 195 ? -14.074 -3.824 14.944 1.00 96.31 195 LEU A O 1
ATOM 1531 N N . TRP A 1 196 ? -13.646 -5.710 13.800 1.00 96.00 196 TRP A N 1
ATOM 1532 C CA . TRP A 1 196 ? -13.823 -5.131 12.469 1.00 96.00 196 TRP A CA 1
ATOM 1533 C C . TRP A 1 196 ? -15.197 -4.479 12.288 1.00 96.00 196 TRP A C 1
ATOM 1535 O O . TRP A 1 196 ? -15.298 -3.336 11.839 1.00 96.00 196 TRP A O 1
ATOM 1545 N N . LEU A 1 197 ? -16.273 -5.180 12.662 1.00 96.50 197 LEU A N 1
ATOM 1546 C CA . LEU A 1 197 ? -17.636 -4.656 12.544 1.00 96.50 197 LEU A CA 1
ATOM 1547 C C . LEU A 1 197 ? -17.849 -3.413 13.411 1.00 96.50 197 LEU A C 1
ATOM 1549 O O . LEU A 1 197 ? -18.528 -2.477 12.984 1.00 96.50 197 LEU A O 1
ATOM 1553 N N . ARG A 1 198 ? -17.272 -3.383 14.615 1.00 97.12 198 ARG A N 1
ATOM 1554 C CA . ARG A 1 198 ? -17.343 -2.221 15.509 1.00 97.12 198 ARG A CA 1
ATOM 1555 C C . ARG A 1 198 ? -16.600 -1.018 14.936 1.00 97.12 198 ARG A C 1
ATOM 1557 O O . ARG A 1 198 ? -17.165 0.073 14.935 1.00 97.12 198 ARG A O 1
ATOM 1564 N N . LEU A 1 199 ? -15.397 -1.219 14.396 1.00 96.69 199 LEU A N 1
ATOM 1565 C CA . LEU A 1 199 ? -14.635 -0.165 13.716 1.00 96.69 199 LEU A CA 1
ATOM 1566 C C . LEU A 1 199 ? -15.383 0.379 12.497 1.00 96.69 199 LEU A C 1
ATOM 1568 O O . LEU A 1 199 ? -15.511 1.591 12.346 1.00 96.69 199 LEU A O 1
ATOM 1572 N N . ARG A 1 200 ? -15.958 -0.503 11.669 1.00 95.62 200 ARG A N 1
ATOM 1573 C CA . ARG A 1 200 ? -16.772 -0.101 10.511 1.00 95.62 200 ARG A CA 1
ATOM 1574 C C . ARG A 1 200 ? -17.946 0.781 10.890 1.00 95.62 200 ARG A C 1
ATOM 1576 O O . ARG A 1 200 ? -18.202 1.769 10.212 1.00 95.62 200 ARG A O 1
ATOM 1583 N N . ARG A 1 201 ? -18.661 0.423 11.957 1.00 96.00 201 ARG A N 1
ATOM 1584 C CA . ARG A 1 201 ? -19.773 1.242 12.454 1.00 96.00 201 ARG A CA 1
ATOM 1585 C C . ARG A 1 201 ? -19.280 2.588 12.968 1.00 96.00 201 ARG A C 1
ATOM 1587 O O . ARG A 1 201 ? -19.937 3.583 12.704 1.00 96.00 201 ARG A O 1
ATOM 1594 N N . ALA A 1 202 ? -18.143 2.622 13.662 1.00 95.12 202 ALA A N 1
ATOM 1595 C CA . ALA A 1 202 ? -17.584 3.865 14.181 1.00 95.12 202 ALA A CA 1
ATOM 1596 C C . ALA A 1 202 ? -17.184 4.841 13.063 1.00 95.12 202 ALA A C 1
ATOM 1598 O O . ALA A 1 202 ? -17.471 6.018 13.185 1.00 95.12 202 ALA A O 1
ATOM 1599 N N . ILE A 1 203 ? -16.571 4.360 11.979 1.00 91.81 203 ILE A N 1
ATOM 1600 C CA . ILE A 1 203 ? -16.072 5.210 10.879 1.00 91.81 203 ILE A CA 1
ATOM 1601 C C . ILE A 1 203 ? -17.178 5.563 9.867 1.00 91.81 203 ILE A C 1
ATOM 1603 O O . ILE A 1 203 ? -17.137 6.607 9.230 1.00 91.81 203 ILE A O 1
ATOM 1607 N N . GLY A 1 204 ? -18.174 4.690 9.692 1.00 81.31 204 GLY A N 1
ATOM 1608 C CA . GLY A 1 204 ? -19.277 4.896 8.744 1.00 81.31 204 GLY A CA 1
ATOM 1609 C C . GLY A 1 204 ? -20.477 5.688 9.281 1.00 81.31 204 GLY A C 1
ATOM 1610 O O . GLY A 1 204 ? -21.480 5.758 8.571 1.00 81.31 204 GLY A O 1
ATOM 1611 N N . SER A 1 205 ? -20.407 6.202 10.516 1.00 54.34 205 SER A N 1
ATOM 1612 C CA . SER A 1 205 ? -21.452 7.021 11.160 1.00 54.34 205 SER A CA 1
ATOM 1613 C C . SER A 1 205 ? -21.155 8.508 11.016 1.00 54.34 205 SER A C 1
ATOM 1615 O O . SER A 1 205 ? -22.108 9.266 10.739 1.00 54.34 205 SER A O 1
#

Radius of gyration: 17.94 Å; chains: 1; bounding box: 46×33×50 Å

pLDDT: mean 87.19, std 14.0, range [41.56, 98.5]

Sequence (205 aa):
MRGADLSNWAVSWLTIADATSALNEVLPRPLKRGQVGREIPLFVECDFSGLSCPAFDPGIARFVRCRFEDVDVKLDLGTVHAHFEDCVFSGRWEGNFDARPLTSDPAKRAVVRGNDFTGCRDIGLQGGVDRTANTFDPSMHLVLWRGDPNWSRVREIAEEDVHLRNVIGSIEGHGPFDRGQDWDVLNRGLVADELWLRLRRAIGS